Protein AF-A0A2V0QAU1-F1 (afdb_monomer)

Structure (mmCIF, N/CA/C/O backbone):
data_AF-A0A2V0QAU1-F1
#
_entry.id   AF-A0A2V0QAU1-F1
#
loop_
_atom_site.group_PDB
_atom_site.id
_atom_site.type_symbol
_atom_site.label_atom_id
_atom_site.label_alt_id
_atom_site.label_comp_id
_atom_site.label_asym_id
_atom_site.label_entity_id
_atom_site.label_seq_id
_atom_site.pdbx_PDB_ins_code
_atom_site.Cartn_x
_atom_site.Cartn_y
_atom_site.Cartn_z
_atom_site.occupancy
_atom_site.B_iso_or_equiv
_atom_site.auth_seq_id
_atom_site.auth_comp_id
_atom_site.auth_asym_id
_atom_site.auth_atom_id
_atom_site.pdbx_PDB_model_num
ATOM 1 N N . MET A 1 1 ? 16.409 -18.989 -25.348 1.00 52.28 1 MET A N 1
ATOM 2 C CA . MET A 1 1 ? 15.791 -20.329 -25.479 1.00 52.28 1 MET A CA 1
ATOM 3 C C .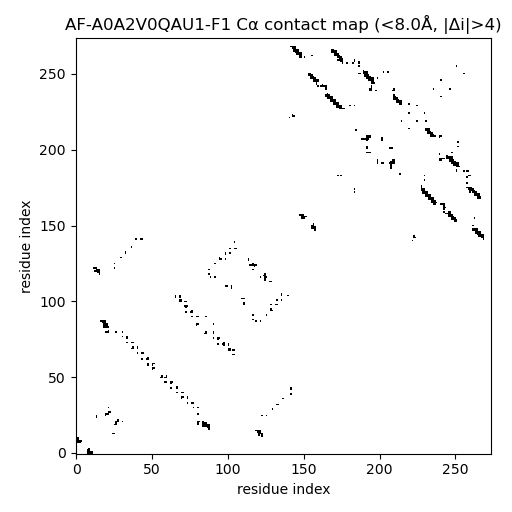 MET A 1 1 ? 16.400 -21.240 -24.433 1.00 52.28 1 MET A C 1
ATOM 5 O O . MET A 1 1 ? 17.619 -21.244 -24.306 1.00 52.28 1 MET A O 1
ATOM 9 N N . ARG A 1 2 ? 15.581 -21.985 -23.688 1.00 52.41 2 ARG A N 1
ATOM 10 C CA . ARG A 1 2 ? 16.045 -23.033 -22.766 1.00 52.41 2 ARG A CA 1
ATOM 11 C C . ARG A 1 2 ? 15.652 -24.386 -23.357 1.00 52.41 2 ARG A C 1
ATOM 13 O O . ARG A 1 2 ? 14.554 -24.509 -23.900 1.00 52.41 2 ARG A O 1
ATOM 20 N N . LYS A 1 3 ? 16.563 -25.360 -23.315 1.00 48.16 3 LYS A N 1
ATOM 21 C CA . LYS A 1 3 ? 16.323 -26.722 -23.804 1.00 48.16 3 LYS A CA 1
ATOM 22 C C . LYS A 1 3 ? 15.927 -27.591 -22.613 1.00 48.16 3 LYS A C 1
ATOM 24 O O . LYS A 1 3 ? 16.758 -27.842 -21.747 1.00 48.16 3 LYS A O 1
ATOM 29 N N . GLU A 1 4 ? 14.681 -28.042 -22.580 1.00 50.44 4 GLU A N 1
ATOM 30 C CA . GLU A 1 4 ? 14.200 -29.070 -21.651 1.00 50.44 4 GLU A CA 1
ATOM 31 C C . GLU A 1 4 ? 13.597 -30.210 -22.473 1.00 50.44 4 GLU A C 1
ATOM 33 O O . GLU A 1 4 ? 12.850 -29.975 -23.422 1.00 50.44 4 GLU A O 1
ATOM 38 N N . GLY A 1 5 ? 13.983 -31.453 -22.171 1.00 59.72 5 GLY A N 1
ATOM 39 C CA . GLY A 1 5 ? 13.361 -32.647 -22.760 1.00 59.72 5 GLY A CA 1
ATOM 40 C C . GLY A 1 5 ? 13.415 -32.770 -24.292 1.00 59.72 5 GLY A C 1
ATOM 41 O O . GLY A 1 5 ? 12.590 -33.467 -24.866 1.00 59.72 5 GLY A O 1
ATOM 42 N N . GLY A 1 6 ? 14.348 -32.097 -24.976 1.00 71.50 6 GLY A N 1
ATOM 43 C CA . GLY A 1 6 ? 14.474 -32.152 -26.442 1.00 71.50 6 GLY A CA 1
ATOM 44 C C . GLY A 1 6 ? 13.628 -31.130 -27.215 1.00 71.50 6 GLY A C 1
ATOM 45 O O . GLY A 1 6 ? 13.809 -31.014 -28.424 1.00 71.50 6 GLY A O 1
ATOM 46 N N . GLY A 1 7 ? 12.787 -30.344 -26.534 1.00 60.41 7 GLY A N 1
ATOM 47 C CA . GLY A 1 7 ? 12.062 -29.207 -27.106 1.00 60.41 7 GLY A CA 1
ATOM 48 C C . GLY A 1 7 ? 12.757 -27.867 -26.844 1.00 60.41 7 GLY A C 1
ATOM 49 O O . GLY A 1 7 ? 13.571 -27.732 -25.926 1.00 60.41 7 GLY A O 1
ATOM 50 N N . PHE A 1 8 ? 12.430 -26.858 -27.652 1.00 67.94 8 PHE A N 1
ATOM 51 C CA . PHE A 1 8 ? 12.817 -25.470 -27.398 1.00 67.94 8 PHE A CA 1
ATOM 52 C C . PHE A 1 8 ? 11.629 -24.716 -26.808 1.00 67.94 8 PHE A C 1
ATOM 54 O O . PHE A 1 8 ? 10.551 -24.705 -27.397 1.00 67.94 8 PHE A O 1
ATOM 61 N N . ILE A 1 9 ? 11.841 -24.058 -25.667 1.00 70.94 9 ILE A N 1
ATOM 62 C CA . ILE A 1 9 ? 10.839 -23.179 -25.057 1.00 70.94 9 ILE A CA 1
ATOM 63 C C . ILE A 1 9 ? 11.174 -21.731 -25.430 1.00 70.94 9 ILE A C 1
ATOM 65 O O . ILE A 1 9 ? 12.308 -21.263 -25.234 1.00 70.94 9 ILE A O 1
ATOM 69 N N . GLN A 1 10 ? 10.187 -21.028 -25.988 1.00 66.06 10 GLN A N 1
ATOM 70 C CA . GLN A 1 10 ? 10.271 -19.594 -26.241 1.00 66.06 10 GLN A CA 1
ATOM 71 C C . GLN A 1 10 ? 10.181 -18.854 -24.904 1.00 66.06 10 GLN A C 1
ATOM 73 O O . GLN A 1 10 ? 9.212 -18.997 -24.166 1.00 66.06 10 GLN A O 1
ATOM 78 N N . LEU A 1 11 ? 11.218 -18.084 -24.585 1.00 70.88 11 LEU A N 1
ATOM 79 C CA . LEU A 1 11 ? 11.218 -17.211 -23.414 1.00 70.88 11 LEU A CA 1
ATOM 80 C C . LEU A 1 11 ? 10.588 -15.860 -23.784 1.00 70.88 11 LEU A C 1
ATOM 82 O O . LEU A 1 11 ? 10.669 -15.470 -24.955 1.00 70.88 11 LEU A O 1
ATOM 86 N N . PRO A 1 12 ? 10.012 -15.128 -22.814 1.00 68.12 12 PRO A N 1
ATOM 87 C CA . PRO A 1 12 ? 9.650 -13.730 -23.006 1.00 68.12 12 PRO A CA 1
ATOM 88 C C . PRO A 1 12 ? 10.896 -12.952 -23.449 1.00 68.12 12 PRO A C 1
ATOM 90 O O . PRO A 1 12 ? 11.887 -12.893 -22.725 1.00 68.12 12 PRO A O 1
ATOM 93 N N . TYR A 1 13 ? 10.869 -12.415 -24.665 1.00 74.00 13 TYR A N 1
ATOM 94 C CA . TYR A 1 13 ? 11.972 -11.659 -25.248 1.00 74.00 13 TYR A CA 1
ATOM 95 C C . TYR A 1 13 ? 11.429 -10.382 -25.871 1.00 74.00 13 TYR A C 1
ATOM 97 O O . TYR A 1 13 ? 10.410 -10.406 -26.566 1.00 74.00 13 TYR A O 1
ATOM 105 N N . VAL A 1 14 ? 12.129 -9.278 -25.632 1.00 76.25 14 VAL A N 1
ATOM 106 C CA . VAL A 1 14 ? 11.840 -7.983 -26.238 1.00 76.25 14 VAL A CA 1
ATOM 107 C C . VAL A 1 14 ? 13.051 -7.613 -27.088 1.00 76.25 14 VAL A C 1
ATOM 109 O O . VAL A 1 14 ? 14.145 -7.492 -26.533 1.00 76.25 14 VAL A O 1
ATOM 112 N N . PRO A 1 15 ? 12.897 -7.473 -28.417 1.00 79.75 15 PRO A N 1
ATOM 113 C CA . PRO A 1 15 ? 14.014 -7.104 -29.270 1.00 79.75 15 PRO A CA 1
ATOM 114 C C . PRO A 1 15 ? 14.517 -5.694 -28.924 1.00 79.75 15 PRO A C 1
ATOM 116 O O . PRO A 1 15 ? 13.742 -4.879 -28.418 1.00 79.75 15 PRO A O 1
ATOM 119 N N . PRO A 1 16 ? 15.782 -5.366 -29.231 1.00 84.75 16 PRO A N 1
ATOM 120 C CA . PRO A 1 16 ? 16.308 -4.021 -29.061 1.00 84.75 16 PRO A CA 1
ATOM 121 C C . PRO A 1 16 ? 15.514 -3.050 -29.934 1.00 84.75 16 PRO A C 1
ATOM 123 O O . PRO A 1 16 ? 15.578 -3.097 -31.164 1.00 84.75 16 PRO A O 1
ATOM 126 N N . THR A 1 17 ? 14.738 -2.177 -29.300 1.00 88.75 17 THR A N 1
ATOM 127 C CA . THR A 1 17 ? 13.917 -1.176 -29.984 1.00 88.75 17 THR A CA 1
ATOM 128 C C . THR A 1 17 ? 14.368 0.222 -29.583 1.00 88.75 17 THR A C 1
ATOM 130 O O . THR A 1 17 ? 14.493 0.492 -28.390 1.00 88.75 17 THR A O 1
ATOM 133 N N . PRO A 1 18 ? 14.569 1.150 -30.535 1.00 91.25 18 PRO A N 1
ATOM 134 C CA . PRO A 1 18 ? 15.012 2.510 -30.222 1.00 91.25 18 PRO A CA 1
ATOM 135 C C . PRO A 1 18 ? 13.943 3.336 -29.489 1.00 91.25 18 PRO A C 1
ATOM 137 O O . PRO A 1 18 ? 14.268 4.349 -28.875 1.00 91.25 18 PRO A O 1
ATOM 140 N N . LEU A 1 19 ? 12.680 2.901 -29.550 1.00 94.81 19 LEU A N 1
ATOM 141 C CA . LEU A 1 19 ? 11.524 3.550 -28.942 1.00 94.81 19 LEU A CA 1
ATOM 142 C C . LEU A 1 19 ? 10.680 2.525 -28.186 1.00 94.81 19 LEU A C 1
ATOM 144 O O . LEU A 1 19 ? 10.414 1.438 -28.703 1.00 94.81 19 LEU A O 1
ATOM 148 N N . ILE A 1 20 ? 10.224 2.896 -26.990 1.00 93.69 20 ILE A N 1
ATOM 149 C CA . ILE A 1 20 ? 9.247 2.126 -26.218 1.00 93.69 20 ILE A CA 1
ATOM 150 C C . ILE A 1 20 ? 7.870 2.749 -26.431 1.00 93.69 20 ILE A C 1
ATOM 152 O O . ILE A 1 20 ? 7.580 3.841 -25.949 1.00 93.69 20 ILE A O 1
ATOM 156 N N . LEU A 1 21 ? 7.014 2.043 -27.167 1.00 91.69 21 LEU A N 1
ATOM 157 C CA . LEU A 1 21 ? 5.625 2.449 -27.375 1.00 91.69 21 LEU A CA 1
ATOM 158 C C . LEU A 1 21 ? 4.732 1.936 -26.235 1.00 91.69 21 LEU A C 1
ATOM 160 O O . LEU A 1 21 ? 4.995 0.833 -25.741 1.00 91.69 21 LEU A O 1
ATOM 164 N N . PRO A 1 22 ? 3.644 2.643 -25.868 1.00 86.25 22 PRO A N 1
ATOM 165 C CA . PRO A 1 22 ? 2.672 2.169 -24.876 1.00 86.25 22 PRO A CA 1
ATOM 166 C C . PRO A 1 22 ? 2.118 0.771 -25.177 1.00 86.25 22 PRO A C 1
ATOM 168 O O . PRO A 1 22 ? 1.853 -0.007 -24.266 1.00 86.25 22 PRO A O 1
ATOM 171 N N . GLU A 1 23 ? 1.982 0.422 -26.459 1.00 87.50 23 GLU A N 1
ATOM 172 C CA . GLU A 1 23 ? 1.443 -0.868 -26.900 1.00 87.50 23 GLU A CA 1
ATOM 173 C C . GLU A 1 23 ? 2.490 -1.992 -26.922 1.00 87.50 23 GLU A C 1
ATOM 175 O O . GLU A 1 23 ? 2.144 -3.154 -27.145 1.00 87.50 23 GLU A O 1
ATOM 180 N N . SER A 1 24 ? 3.771 -1.680 -26.712 1.00 89.25 24 SER A N 1
ATOM 181 C CA . SER A 1 24 ? 4.821 -2.696 -26.598 1.00 89.25 24 SER A CA 1
ATOM 182 C C . SER A 1 24 ? 4.662 -3.509 -25.308 1.00 89.25 24 SER A C 1
ATOM 184 O O . SER A 1 24 ? 3.962 -3.104 -24.382 1.00 89.25 24 SER A O 1
ATOM 186 N N . VAL A 1 25 ? 5.321 -4.668 -25.216 1.00 87.50 25 VAL A N 1
ATOM 187 C CA . VAL A 1 25 ? 5.267 -5.512 -24.006 1.00 87.50 25 VAL A CA 1
ATOM 188 C C . VAL A 1 25 ? 5.748 -4.741 -22.770 1.00 87.50 25 VAL A C 1
ATOM 190 O O . VAL A 1 25 ? 5.039 -4.702 -21.766 1.00 87.50 25 VAL A O 1
ATOM 193 N N . LEU A 1 26 ? 6.902 -4.068 -22.867 1.00 91.25 26 LEU A N 1
ATOM 194 C CA . LEU A 1 26 ? 7.437 -3.233 -21.786 1.00 91.25 26 LEU A CA 1
ATOM 195 C C . LEU A 1 26 ? 6.558 -2.008 -21.523 1.00 91.25 26 LEU A C 1
ATOM 197 O O . LEU A 1 26 ? 6.263 -1.708 -20.369 1.00 91.25 26 LEU A O 1
ATOM 201 N N . GLY A 1 27 ? 6.088 -1.338 -22.578 1.00 90.19 27 GLY A N 1
ATOM 202 C CA . GLY A 1 27 ? 5.208 -0.177 -22.449 1.00 90.19 27 GLY A CA 1
ATOM 203 C C . GLY A 1 27 ? 3.918 -0.503 -21.702 1.00 90.19 27 GLY A C 1
ATOM 204 O O . GLY A 1 27 ? 3.553 0.222 -20.782 1.00 90.19 27 GLY A O 1
ATOM 205 N N . ARG A 1 28 ? 3.277 -1.639 -22.004 1.00 87.94 28 ARG A N 1
ATOM 206 C CA . ARG A 1 28 ? 2.074 -2.084 -21.286 1.00 87.94 28 ARG A CA 1
ATOM 207 C C . ARG A 1 28 ? 2.343 -2.358 -19.812 1.00 87.94 28 ARG A C 1
ATOM 209 O O . ARG A 1 28 ? 1.513 -1.998 -18.983 1.00 87.94 28 ARG A O 1
ATOM 216 N N . ARG A 1 29 ? 3.482 -2.971 -19.476 1.00 91.62 29 ARG A N 1
ATOM 217 C CA . ARG A 1 29 ? 3.853 -3.229 -18.076 1.00 91.62 29 ARG A CA 1
ATOM 218 C C . ARG A 1 29 ? 4.073 -1.925 -17.307 1.00 91.62 29 ARG A C 1
ATOM 220 O O . ARG A 1 29 ? 3.517 -1.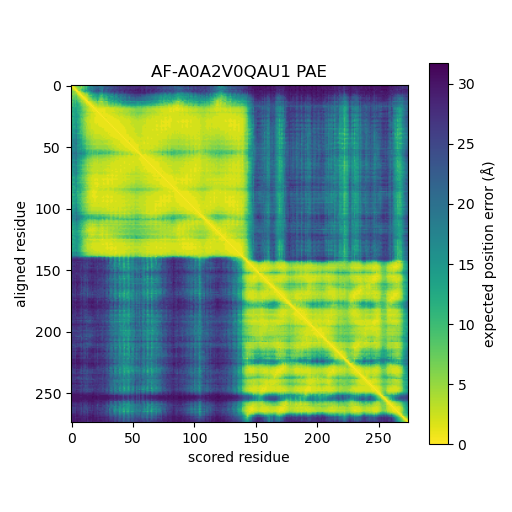760 -16.226 1.00 91.62 29 ARG A O 1
ATOM 227 N N . VAL A 1 30 ? 4.793 -0.971 -17.900 1.00 94.31 30 VAL A N 1
ATOM 228 C CA . VAL A 1 30 ? 4.992 0.367 -17.317 1.00 94.31 30 VAL A CA 1
ATOM 229 C C . VAL A 1 30 ? 3.658 1.101 -17.162 1.00 94.31 30 VAL A C 1
ATOM 231 O O . VAL A 1 30 ? 3.371 1.624 -16.090 1.00 94.31 30 VAL A O 1
ATOM 234 N N . ALA A 1 31 ? 2.801 1.090 -18.186 1.00 86.44 31 ALA A N 1
ATOM 235 C CA . ALA A 1 31 ? 1.476 1.707 -18.122 1.00 86.44 31 ALA A CA 1
ATOM 236 C C . ALA A 1 31 ? 0.601 1.084 -17.021 1.00 86.44 31 ALA A C 1
ATOM 238 O O . ALA A 1 31 ? -0.068 1.811 -16.289 1.00 86.44 31 ALA A O 1
ATOM 239 N N . ALA A 1 32 ? 0.631 -0.244 -16.867 1.00 83.56 32 ALA A N 1
ATOM 240 C CA . ALA A 1 32 ? -0.088 -0.944 -15.806 1.00 83.56 32 ALA A CA 1
ATOM 241 C C . ALA A 1 32 ? 0.433 -0.560 -14.413 1.00 83.56 32 ALA A C 1
ATOM 243 O O . ALA A 1 32 ? -0.366 -0.286 -13.519 1.00 83.56 32 ALA A O 1
ATOM 244 N N . LEU A 1 33 ? 1.755 -0.477 -14.229 1.00 91.75 33 LEU A N 1
ATOM 245 C CA . LEU A 1 33 ? 2.361 0.010 -12.988 1.00 91.75 33 LEU A CA 1
ATOM 246 C C . LEU A 1 33 ? 1.909 1.444 -12.667 1.00 91.75 33 LEU A C 1
ATOM 248 O O . LEU A 1 33 ? 1.475 1.709 -11.546 1.00 91.75 33 LEU A O 1
ATOM 252 N N . CYS A 1 34 ? 1.957 2.352 -13.646 1.00 91.06 34 CYS A N 1
ATOM 253 C CA . CYS A 1 34 ? 1.508 3.737 -13.483 1.00 91.06 34 CYS A CA 1
ATOM 254 C C . CYS A 1 34 ? 0.019 3.825 -13.121 1.00 91.06 34 CYS A C 1
ATOM 256 O O . CYS A 1 34 ? -0.343 4.543 -12.188 1.00 91.06 34 CYS A O 1
ATOM 258 N N . ALA A 1 35 ? -0.839 3.061 -13.804 1.00 81.06 35 ALA A N 1
ATOM 259 C CA . ALA A 1 35 ? -2.272 3.019 -13.522 1.00 81.06 35 ALA A CA 1
ATOM 260 C C . ALA A 1 35 ? -2.552 2.560 -12.084 1.00 81.06 35 ALA A C 1
ATOM 262 O O . ALA A 1 35 ? -3.297 3.219 -11.359 1.00 81.06 35 ALA A O 1
ATOM 263 N N . ARG A 1 36 ? -1.886 1.487 -11.639 1.00 84.00 36 ARG A N 1
ATOM 264 C CA . ARG A 1 36 ? -1.992 0.983 -10.261 1.00 84.00 36 ARG A CA 1
ATOM 265 C C . ARG A 1 36 ? -1.485 2.003 -9.242 1.00 84.00 36 ARG A C 1
ATOM 267 O O . ARG A 1 36 ? -2.121 2.211 -8.214 1.00 84.00 36 ARG A O 1
ATOM 274 N N . ALA A 1 37 ? -0.363 2.670 -9.514 1.00 88.75 37 ALA A N 1
ATOM 275 C CA . ALA A 1 37 ? 0.168 3.713 -8.638 1.00 88.75 37 ALA A CA 1
ATOM 276 C C . ALA A 1 37 ? -0.804 4.897 -8.508 1.00 88.75 37 ALA A C 1
ATOM 278 O O . ALA A 1 37 ? -1.058 5.373 -7.401 1.00 88.75 37 ALA A O 1
ATOM 279 N N . ARG A 1 38 ? -1.412 5.326 -9.621 1.00 85.25 38 ARG A N 1
ATOM 280 C CA . ARG A 1 38 ? -2.436 6.377 -9.644 1.00 85.25 38 ARG A CA 1
ATOM 281 C C . ARG A 1 38 ? -3.671 5.991 -8.839 1.00 85.25 38 ARG A C 1
ATOM 283 O O . ARG A 1 38 ? -4.167 6.805 -8.063 1.00 85.25 38 ARG A O 1
ATOM 290 N N . GLU A 1 39 ? -4.153 4.765 -9.008 1.00 76.75 39 GLU A N 1
ATOM 291 C CA . GLU A 1 39 ? -5.270 4.232 -8.229 1.00 76.75 39 GLU A CA 1
ATOM 292 C C . GLU A 1 39 ? -4.962 4.283 -6.724 1.00 76.75 39 GLU A C 1
ATOM 294 O O . GLU A 1 39 ? -5.758 4.823 -5.951 1.00 76.75 39 GLU A O 1
ATOM 299 N N . LYS A 1 40 ? -3.759 3.852 -6.312 1.00 81.06 40 LYS A N 1
ATOM 300 C CA . LYS A 1 40 ? -3.318 3.958 -4.911 1.00 81.06 40 LYS A CA 1
ATOM 301 C C . LYS A 1 40 ? -3.260 5.401 -4.419 1.00 81.06 40 LYS A C 1
ATOM 303 O O . LYS A 1 40 ? -3.741 5.677 -3.323 1.00 81.06 40 LYS A O 1
ATOM 308 N N . CYS A 1 41 ? -2.745 6.335 -5.215 1.00 85.25 41 CYS A N 1
ATOM 309 C CA . CYS A 1 41 ? -2.751 7.757 -4.866 1.00 85.25 41 CYS A CA 1
ATOM 310 C C . CYS A 1 41 ? -4.165 8.303 -4.621 1.00 85.25 41 CYS A C 1
ATOM 312 O O . CYS A 1 41 ? -4.390 9.027 -3.651 1.00 85.25 41 CYS A O 1
ATOM 314 N N . MET A 1 42 ? -5.118 7.969 -5.496 1.00 77.69 42 MET A N 1
ATOM 315 C CA . MET A 1 42 ? -6.510 8.412 -5.359 1.00 77.69 42 MET A CA 1
ATOM 316 C C . MET A 1 42 ? -7.154 7.838 -4.097 1.00 77.69 42 MET A C 1
ATOM 318 O O . MET A 1 42 ? -7.838 8.555 -3.364 1.00 77.69 42 MET A O 1
ATOM 322 N N . PHE A 1 43 ? -6.875 6.570 -3.802 1.00 75.38 43 PHE A N 1
ATOM 323 C CA . PHE A 1 43 ? -7.321 5.925 -2.576 1.00 75.38 43 PHE A CA 1
ATOM 324 C C . PHE A 1 43 ? -6.736 6.592 -1.316 1.00 75.38 43 PHE A C 1
ATOM 326 O O . PHE A 1 43 ? -7.473 6.928 -0.383 1.00 75.38 43 PHE A O 1
ATOM 333 N N . LEU A 1 44 ? -5.426 6.859 -1.300 1.00 83.38 44 LEU A N 1
ATOM 334 C CA . LEU A 1 44 ? -4.759 7.551 -0.192 1.00 83.38 44 LEU A CA 1
ATOM 335 C C . LEU A 1 44 ? -5.311 8.966 0.023 1.00 83.38 44 LEU A C 1
ATOM 337 O O . LEU A 1 44 ? -5.468 9.387 1.167 1.00 83.38 44 LEU A O 1
ATOM 341 N N . ALA A 1 45 ? -5.689 9.682 -1.040 1.00 79.38 45 ALA A N 1
ATOM 342 C CA . ALA A 1 45 ? -6.324 10.995 -0.918 1.00 79.38 45 ALA A CA 1
ATOM 343 C C . ALA A 1 45 ? -7.677 10.932 -0.181 1.00 79.38 45 ALA A C 1
ATOM 345 O O . ALA A 1 45 ? -7.982 11.808 0.636 1.00 79.38 45 ALA A O 1
ATOM 346 N N . GLY A 1 46 ? -8.472 9.884 -0.428 1.00 73.38 46 GLY A N 1
ATOM 347 C CA . GLY A 1 46 ? -9.701 9.610 0.321 1.00 73.38 46 GLY A CA 1
ATOM 348 C C . GLY A 1 46 ? -9.419 9.365 1.805 1.00 73.38 46 GLY A C 1
ATOM 349 O O . GLY A 1 46 ? -9.999 10.032 2.665 1.00 73.38 46 GLY A O 1
ATOM 350 N N . ARG A 1 47 ? -8.455 8.486 2.108 1.00 73.06 47 ARG A N 1
ATOM 351 C CA . ARG A 1 47 ? -8.034 8.191 3.489 1.00 73.06 47 ARG A CA 1
ATOM 352 C C . ARG A 1 47 ? -7.495 9.414 4.221 1.00 73.06 47 ARG A C 1
ATOM 354 O O . ARG A 1 47 ? -7.854 9.628 5.374 1.00 73.06 47 ARG A O 1
ATOM 361 N N . LEU A 1 48 ? -6.703 10.251 3.554 1.00 82.19 48 LEU A N 1
ATOM 362 C CA . LEU A 1 48 ? -6.174 11.487 4.131 1.00 82.19 48 LEU A CA 1
ATOM 363 C C . LEU A 1 48 ? -7.300 12.421 4.588 1.00 82.19 48 LEU A C 1
ATOM 365 O O . LEU A 1 48 ? -7.223 13.019 5.662 1.00 82.19 48 LEU A O 1
ATOM 369 N N . ARG A 1 49 ? -8.367 12.540 3.787 1.00 76.44 49 ARG A N 1
ATOM 370 C CA . ARG A 1 49 ? -9.537 13.350 4.149 1.00 76.44 49 ARG A CA 1
ATOM 371 C C . ARG A 1 49 ? -10.219 12.802 5.402 1.00 76.44 49 ARG A C 1
ATOM 373 O O . ARG A 1 49 ? -10.551 13.586 6.286 1.00 76.44 49 ARG A O 1
ATOM 380 N N . MET A 1 50 ? -10.389 11.483 5.487 1.00 69.31 50 MET A N 1
ATOM 381 C CA . MET A 1 50 ? -11.001 10.834 6.650 1.00 69.31 50 MET A CA 1
ATOM 382 C C . MET A 1 50 ? -10.137 10.974 7.909 1.00 69.31 50 MET A C 1
ATOM 384 O O . MET A 1 50 ? -10.657 11.360 8.950 1.00 69.31 50 MET A O 1
ATOM 388 N N . ALA A 1 51 ? -8.824 10.744 7.809 1.00 70.38 51 ALA A N 1
ATOM 389 C CA . ALA A 1 51 ? -7.889 10.890 8.928 1.00 70.38 51 ALA A CA 1
ATOM 390 C C . ALA A 1 51 ? -7.905 12.318 9.498 1.00 70.38 51 ALA A C 1
ATOM 392 O O . ALA A 1 51 ? -8.000 12.508 10.710 1.00 70.38 51 ALA A O 1
ATOM 393 N N . ARG A 1 52 ? -7.934 13.333 8.620 1.00 76.06 52 ARG A N 1
ATOM 394 C CA . ARG A 1 52 ? -8.066 14.741 9.028 1.00 76.06 52 ARG A CA 1
ATOM 395 C C . ARG A 1 52 ? -9.395 15.047 9.716 1.00 76.06 52 ARG A C 1
ATOM 397 O O . ARG A 1 52 ? -9.402 15.784 10.693 1.00 76.06 52 ARG A O 1
ATOM 404 N N . GLN A 1 53 ? -10.506 14.496 9.225 1.00 70.25 53 GLN A N 1
ATOM 405 C CA . GLN A 1 53 ? -11.825 14.677 9.848 1.00 70.25 53 GLN A CA 1
ATOM 406 C C . GLN A 1 53 ? -11.925 13.991 11.215 1.00 70.25 53 GLN A C 1
ATOM 408 O O . GLN A 1 53 ? -12.589 14.510 12.107 1.00 70.25 53 GLN A O 1
ATOM 413 N N . ALA A 1 54 ? -11.252 12.853 11.385 1.00 69.19 54 ALA A N 1
ATOM 414 C CA . ALA A 1 54 ? -11.190 12.120 12.646 1.00 69.19 54 ALA A CA 1
ATOM 415 C C . ALA A 1 54 ? -10.208 12.729 13.667 1.00 69.19 54 ALA A C 1
ATOM 417 O O . ALA A 1 54 ? -10.196 12.299 14.815 1.00 69.19 54 ALA A O 1
ATOM 418 N N . GLY A 1 55 ? -9.386 13.707 13.268 1.00 71.94 55 GLY A N 1
ATOM 419 C CA . GLY A 1 55 ? -8.355 14.296 14.127 1.00 71.94 55 GLY A CA 1
ATOM 420 C C . GLY A 1 55 ? -7.109 13.421 14.322 1.00 71.94 55 GLY A C 1
ATOM 421 O O . GLY A 1 55 ? -6.273 13.751 15.158 1.00 71.94 55 GLY A O 1
ATOM 422 N N . ASN A 1 56 ? -6.947 12.342 13.547 1.00 66.12 56 ASN A N 1
ATOM 423 C CA . ASN A 1 56 ? -5.753 11.492 13.578 1.00 66.12 56 ASN A CA 1
ATOM 424 C C . ASN A 1 56 ? -4.632 12.149 12.755 1.00 66.12 56 ASN A C 1
ATOM 426 O O . ASN A 1 56 ? -4.486 11.886 11.559 1.00 66.12 56 ASN A O 1
ATOM 430 N N . LEU A 1 57 ? -3.875 13.051 13.381 1.00 72.81 57 LEU A N 1
ATOM 431 C CA . LEU A 1 57 ? -2.840 13.835 12.698 1.00 72.81 57 LEU A CA 1
ATOM 432 C C . LEU A 1 57 ? -1.637 12.987 12.261 1.00 72.81 57 LEU A C 1
ATOM 434 O O . LEU A 1 57 ? -1.128 13.208 11.165 1.00 72.81 57 LEU A O 1
ATOM 438 N N . ASP A 1 58 ? -1.240 11.997 13.060 1.00 66.81 58 ASP A N 1
ATOM 439 C CA . ASP A 1 58 ? -0.099 11.125 12.748 1.00 66.81 58 ASP A CA 1
ATOM 440 C C . ASP A 1 58 ? -0.381 10.259 11.510 1.00 66.81 58 ASP A C 1
ATOM 442 O O . ASP A 1 58 ? 0.377 10.297 10.540 1.00 66.81 58 ASP A O 1
ATOM 446 N N . ASP A 1 59 ? -1.547 9.598 11.474 1.00 68.94 59 ASP A N 1
ATOM 447 C CA . ASP A 1 59 ? -2.019 8.849 10.299 1.00 68.94 59 ASP A CA 1
ATOM 448 C C . ASP A 1 59 ? -2.085 9.752 9.053 1.00 68.94 59 ASP A C 1
ATOM 450 O O . ASP A 1 59 ? -1.742 9.347 7.941 1.00 68.94 59 ASP A O 1
ATOM 454 N N . ALA A 1 60 ? -2.550 10.997 9.217 1.00 75.19 60 ALA A N 1
ATOM 455 C CA . ALA A 1 60 ? -2.671 11.944 8.116 1.00 75.19 60 ALA A CA 1
ATOM 456 C C . ALA A 1 60 ? -1.302 12.348 7.544 1.00 75.19 60 ALA A C 1
ATOM 458 O O . ALA A 1 60 ? -1.167 12.462 6.322 1.00 75.19 60 ALA A O 1
ATOM 459 N N . GLU A 1 61 ? -0.292 12.552 8.389 1.00 82.19 61 GLU A N 1
ATOM 460 C CA . GLU A 1 61 ? 1.066 12.855 7.932 1.00 82.19 61 GLU A CA 1
ATOM 461 C C . GLU A 1 61 ? 1.729 11.650 7.261 1.00 82.19 61 GLU A C 1
ATOM 463 O O . GLU A 1 61 ? 2.334 11.812 6.197 1.00 82.19 61 GLU A O 1
ATOM 468 N N . GLU A 1 62 ? 1.543 10.439 7.788 1.00 83.12 62 GLU A N 1
ATOM 469 C CA . GLU A 1 62 ? 2.047 9.222 7.148 1.00 83.12 62 GLU A CA 1
ATOM 470 C C . GLU A 1 62 ? 1.428 9.022 5.754 1.00 83.12 62 GLU A C 1
ATOM 472 O O . GLU A 1 62 ? 2.142 8.859 4.759 1.00 83.12 62 GLU A O 1
ATOM 477 N N . ILE A 1 63 ? 0.100 9.140 5.637 1.00 83.94 63 ILE A N 1
ATOM 478 C CA . ILE A 1 63 ? -0.605 9.045 4.349 1.00 83.94 63 ILE A CA 1
ATOM 479 C C . ILE A 1 63 ? -0.130 10.141 3.383 1.00 83.94 63 ILE A C 1
ATOM 481 O O . ILE A 1 63 ? -0.019 9.906 2.172 1.00 83.94 63 ILE A O 1
ATOM 485 N N . ARG A 1 64 ? 0.160 11.349 3.887 1.00 90.94 64 ARG A N 1
ATOM 486 C CA . ARG A 1 64 ? 0.681 12.455 3.072 1.00 90.94 64 ARG A CA 1
ATOM 487 C C . ARG A 1 64 ? 2.072 12.135 2.527 1.00 90.94 64 ARG A C 1
ATOM 489 O O . ARG A 1 64 ? 2.309 12.391 1.346 1.00 90.94 64 ARG A O 1
ATOM 496 N N . LEU A 1 65 ? 2.960 11.565 3.343 1.00 89.88 65 LEU A N 1
ATOM 497 C CA . LEU A 1 65 ? 4.294 11.126 2.919 1.00 89.88 65 LEU A CA 1
ATOM 498 C C . LEU A 1 65 ? 4.205 10.026 1.857 1.00 89.88 65 LEU A C 1
ATOM 500 O O . LEU A 1 65 ? 4.823 10.153 0.799 1.00 89.88 65 LEU A O 1
ATOM 504 N N . GLN A 1 66 ? 3.367 9.010 2.087 1.00 90.06 66 GLN A N 1
ATOM 505 C CA . GLN A 1 66 ? 3.131 7.932 1.122 1.00 90.06 66 GLN A CA 1
ATOM 506 C C . GLN A 1 66 ? 2.611 8.478 -0.216 1.00 90.06 66 GLN A C 1
ATOM 508 O O . GLN A 1 66 ? 3.124 8.147 -1.285 1.00 90.06 66 GLN A O 1
ATOM 513 N N . SER A 1 67 ? 1.628 9.382 -0.163 1.00 91.06 67 SER A N 1
ATOM 514 C CA . SER A 1 67 ? 1.062 10.020 -1.357 1.00 91.06 67 SER A CA 1
ATOM 515 C C . SER A 1 67 ? 2.099 10.865 -2.100 1.00 91.06 67 SER A C 1
ATOM 517 O O . SER A 1 67 ? 2.165 10.821 -3.327 1.00 91.06 67 SER A O 1
ATOM 519 N N . ALA A 1 68 ? 2.918 11.633 -1.375 1.00 93.88 68 ALA A N 1
ATOM 520 C CA . ALA A 1 68 ? 3.959 12.469 -1.965 1.00 93.88 68 ALA A CA 1
ATOM 521 C C . ALA A 1 68 ? 5.025 11.628 -2.683 1.00 93.88 68 ALA A C 1
ATOM 523 O O . ALA A 1 68 ? 5.413 11.970 -3.800 1.00 93.88 68 ALA A O 1
ATOM 524 N N . ALA A 1 69 ? 5.442 10.511 -2.082 1.00 93.44 69 ALA A N 1
ATOM 525 C CA . ALA A 1 69 ? 6.388 9.573 -2.678 1.00 93.44 69 ALA A CA 1
ATOM 526 C C . ALA A 1 69 ? 5.866 8.997 -4.002 1.00 93.44 69 ALA A C 1
ATOM 528 O O . ALA A 1 69 ? 6.566 9.028 -5.015 1.00 93.44 69 ALA A O 1
ATOM 529 N N . LEU A 1 70 ? 4.608 8.537 -4.023 1.00 93.38 70 LEU A N 1
ATOM 530 C CA . LEU A 1 70 ? 3.991 7.993 -5.232 1.00 93.38 70 LEU A CA 1
ATOM 531 C C . LEU A 1 70 ? 3.858 9.040 -6.347 1.00 93.38 70 LEU A C 1
ATOM 533 O O . LEU A 1 70 ? 4.203 8.763 -7.497 1.00 93.38 70 LEU A O 1
ATOM 537 N N . TRP A 1 71 ? 3.401 10.251 -6.015 1.00 94.94 71 TRP A N 1
ATOM 538 C CA . TRP A 1 71 ? 3.218 11.325 -6.996 1.00 94.94 71 TRP A CA 1
ATOM 539 C C . TRP A 1 71 ? 4.521 11.908 -7.535 1.00 94.94 71 TRP A C 1
ATOM 541 O O . TRP A 1 71 ? 4.507 12.454 -8.637 1.00 94.94 71 TRP A O 1
ATOM 551 N N . ALA A 1 72 ? 5.629 11.802 -6.796 1.00 95.38 72 ALA A N 1
ATOM 552 C CA . ALA A 1 72 ? 6.865 12.511 -7.107 1.00 95.38 72 ALA A CA 1
ATOM 553 C C . ALA A 1 72 ? 7.326 12.303 -8.556 1.00 95.38 72 ALA A C 1
ATOM 555 O O . ALA A 1 72 ? 7.676 13.277 -9.221 1.00 95.38 72 ALA A O 1
ATOM 556 N N . ARG A 1 73 ? 7.344 11.056 -9.049 1.00 96.12 73 ARG A N 1
ATOM 557 C CA . ARG A 1 73 ? 7.852 10.693 -10.392 1.00 96.12 73 ARG A CA 1
ATOM 558 C C . ARG A 1 73 ? 6.796 10.108 -11.334 1.00 96.12 73 ARG A C 1
ATOM 560 O O . ARG A 1 73 ? 7.060 9.986 -12.527 1.00 96.12 73 ARG A O 1
ATOM 567 N N . LEU A 1 74 ? 5.598 9.796 -10.837 1.00 95.69 74 LEU A N 1
ATOM 568 C CA . LEU A 1 74 ? 4.539 9.160 -11.628 1.00 95.69 74 LEU A CA 1
ATOM 569 C C . LEU A 1 74 ? 4.163 9.952 -12.905 1.00 95.69 74 LEU A C 1
ATOM 571 O O . LEU A 1 74 ? 4.199 9.349 -13.981 1.00 95.69 74 LEU A O 1
ATOM 575 N N . PRO A 1 75 ? 3.907 11.279 -12.854 1.00 95.62 75 PRO A N 1
ATOM 576 C CA . PRO A 1 75 ? 3.549 12.042 -14.053 1.00 95.62 75 PRO A CA 1
ATOM 577 C C . PRO A 1 75 ? 4.655 12.090 -15.114 1.00 95.62 75 PRO A C 1
ATOM 579 O O . PRO A 1 75 ? 4.360 12.167 -16.304 1.00 95.62 75 PRO A O 1
ATOM 582 N N . GLU A 1 76 ? 5.927 12.044 -14.704 1.00 96.69 76 GLU A N 1
ATOM 583 C CA . GLU A 1 76 ? 7.062 12.067 -15.636 1.00 96.69 76 GLU A CA 1
ATOM 584 C C . GLU A 1 76 ? 7.148 10.764 -16.431 1.00 96.69 76 GLU A C 1
ATOM 586 O O . GLU A 1 76 ? 7.336 10.794 -17.646 1.00 96.69 76 GLU A O 1
ATOM 591 N N . VAL A 1 77 ? 6.953 9.623 -15.762 1.00 97.31 77 VAL A N 1
ATOM 592 C CA . VAL A 1 77 ? 6.951 8.301 -16.406 1.00 97.31 77 VAL A CA 1
ATOM 593 C C . VAL A 1 77 ? 5.759 8.165 -17.357 1.00 97.31 77 VAL A C 1
ATOM 595 O O . VAL A 1 77 ? 5.929 7.737 -18.500 1.00 97.31 77 VAL A O 1
ATOM 598 N N . GLU A 1 78 ? 4.565 8.576 -16.922 1.00 93.69 78 GLU A N 1
ATOM 599 C CA . GLU A 1 78 ? 3.358 8.557 -17.759 1.00 93.69 78 GLU A CA 1
ATOM 600 C C . GLU A 1 78 ? 3.492 9.485 -18.970 1.00 93.69 78 GLU A C 1
ATOM 602 O O . GLU A 1 78 ? 3.158 9.089 -20.087 1.00 93.69 78 GLU A O 1
ATOM 607 N N . GLY A 1 79 ? 4.015 10.698 -18.768 1.00 93.62 79 GLY A N 1
ATOM 608 C CA . GLY A 1 79 ? 4.252 11.661 -19.839 1.00 93.62 79 GLY A CA 1
ATOM 609 C C . GLY A 1 79 ? 5.274 11.158 -20.856 1.00 93.62 79 GLY A C 1
ATOM 610 O O . GLY A 1 79 ? 5.033 11.254 -22.059 1.00 93.62 79 GLY A O 1
ATOM 611 N N . ALA A 1 80 ? 6.381 10.567 -20.394 1.00 96.56 80 ALA A N 1
ATOM 612 C CA . ALA A 1 80 ? 7.406 10.004 -21.270 1.00 96.56 80 ALA A CA 1
ATOM 613 C C . ALA A 1 80 ? 6.87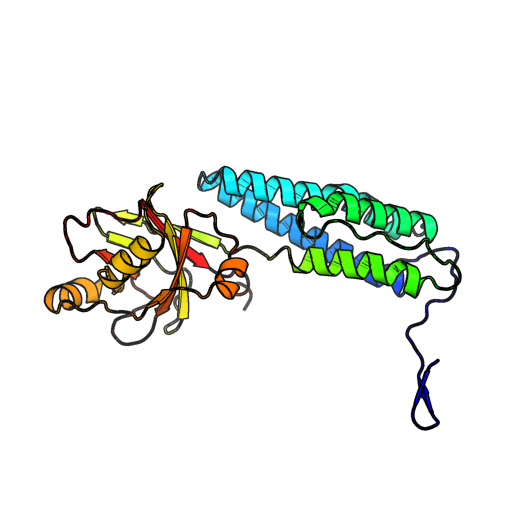8 8.821 -22.094 1.00 96.56 80 ALA A C 1
ATOM 615 O O . ALA A 1 80 ? 7.121 8.745 -23.296 1.00 96.56 80 ALA A O 1
ATOM 616 N N . LEU A 1 81 ? 6.128 7.902 -21.479 1.00 93.12 81 LEU A N 1
ATOM 617 C CA . LEU A 1 81 ? 5.541 6.782 -22.214 1.00 93.12 81 LEU A CA 1
ATOM 618 C C . LEU A 1 81 ? 4.446 7.261 -23.184 1.00 93.12 81 LEU A C 1
ATOM 620 O O . LEU A 1 81 ? 4.413 6.852 -24.346 1.00 93.12 81 LEU A O 1
ATOM 624 N N . GLY A 1 82 ? 3.576 8.163 -22.722 1.00 91.06 82 GLY A N 1
ATOM 625 C CA . GLY A 1 82 ? 2.468 8.727 -23.493 1.00 91.06 82 GLY A CA 1
ATOM 626 C C . GLY A 1 82 ? 2.905 9.609 -24.663 1.00 91.06 82 GLY A C 1
ATOM 627 O O . GLY A 1 82 ? 2.181 9.691 -25.654 1.00 91.06 82 GLY A O 1
ATOM 628 N N . SER A 1 83 ? 4.101 10.209 -24.609 1.00 95.31 83 SER A N 1
ATOM 629 C CA . SER A 1 83 ? 4.649 11.004 -25.717 1.00 95.31 83 SER A CA 1
ATOM 630 C C . SER A 1 83 ? 4.991 10.165 -26.947 1.00 95.31 83 SER A C 1
ATOM 632 O O . SER A 1 83 ? 5.165 10.719 -28.032 1.00 95.31 83 SER A O 1
ATOM 634 N N . ARG A 1 84 ? 5.110 8.836 -26.791 1.00 93.00 84 ARG A N 1
ATOM 635 C CA . ARG A 1 84 ? 5.526 7.888 -27.843 1.00 93.00 84 ARG A CA 1
ATOM 636 C C . ARG A 1 84 ? 6.925 8.168 -28.413 1.00 93.00 84 ARG A C 1
ATOM 638 O O . ARG A 1 84 ? 7.280 7.628 -29.458 1.00 93.00 84 ARG A O 1
ATOM 645 N N . THR A 1 85 ? 7.723 8.989 -27.731 1.00 94.88 85 THR A N 1
ATOM 646 C CA . THR A 1 85 ? 9.102 9.345 -28.109 1.00 94.88 85 THR A CA 1
ATOM 647 C C . THR A 1 85 ? 10.139 8.857 -27.094 1.00 94.88 85 THR A C 1
ATOM 649 O O . THR A 1 85 ? 11.325 9.152 -27.233 1.00 94.88 85 THR A O 1
ATOM 652 N N . ALA A 1 86 ? 9.715 8.097 -26.078 1.00 94.88 86 ALA A N 1
ATOM 653 C CA . ALA A 1 86 ? 10.601 7.555 -25.059 1.00 94.88 86 ALA A CA 1
ATOM 654 C C . ALA A 1 86 ? 11.613 6.562 -25.643 1.00 94.88 86 ALA A C 1
ATOM 656 O O . ALA A 1 86 ? 11.252 5.494 -26.148 1.00 94.88 86 ALA A O 1
ATOM 657 N N . THR A 1 87 ? 12.897 6.887 -25.499 1.00 96.25 87 THR A N 1
ATOM 658 C CA . THR A 1 87 ? 13.982 5.923 -25.697 1.00 96.25 87 THR A CA 1
ATOM 659 C C . THR A 1 87 ? 14.071 4.989 -24.485 1.00 96.25 87 THR A C 1
ATOM 661 O O . THR A 1 87 ? 13.723 5.407 -23.372 1.00 96.25 87 THR A O 1
ATOM 664 N N . PRO A 1 88 ? 14.567 3.745 -24.638 1.00 95.38 88 PRO A N 1
ATOM 665 C CA . PRO A 1 88 ? 14.712 2.840 -23.501 1.00 95.38 88 PRO A CA 1
ATOM 666 C C . PRO A 1 88 ? 15.569 3.431 -22.376 1.00 95.38 88 PRO A C 1
ATOM 668 O O . PRO A 1 88 ? 15.186 3.401 -21.214 1.00 95.38 88 PRO A O 1
ATOM 671 N N . GLN A 1 89 ? 16.691 4.073 -22.709 1.00 95.62 89 GLN A N 1
ATOM 672 C CA . GLN A 1 89 ? 17.550 4.682 -21.692 1.00 95.62 89 GLN A CA 1
ATOM 673 C C . GLN A 1 89 ? 16.835 5.795 -20.910 1.00 95.62 89 GLN A C 1
ATOM 675 O O . GLN A 1 89 ? 16.975 5.870 -19.689 1.00 95.62 89 GLN A O 1
ATOM 680 N N . ALA A 1 90 ? 16.063 6.649 -21.591 1.00 96.31 90 ALA A N 1
ATOM 681 C CA . ALA A 1 90 ? 15.343 7.738 -20.937 1.00 96.31 90 ALA A CA 1
ATOM 682 C C . ALA A 1 90 ? 14.251 7.207 -19.997 1.00 96.31 90 ALA A C 1
ATOM 684 O O . ALA A 1 90 ? 14.185 7.613 -18.838 1.00 96.31 90 ALA A O 1
ATOM 685 N N . LEU A 1 91 ? 13.436 6.257 -20.468 1.00 96.81 91 LEU A N 1
ATOM 686 C CA . LEU A 1 91 ? 12.365 5.675 -19.658 1.00 96.81 91 LEU A CA 1
ATOM 687 C C . LEU A 1 91 ? 12.919 4.878 -18.470 1.00 96.81 91 LEU A C 1
ATOM 689 O O . LEU A 1 91 ? 12.410 5.003 -17.360 1.00 96.81 91 LEU A O 1
ATOM 693 N N . HIS A 1 92 ? 13.986 4.104 -18.680 1.00 96.69 92 HIS A N 1
ATOM 694 C CA . HIS A 1 92 ? 14.673 3.391 -17.605 1.00 96.69 92 HIS A CA 1
ATOM 695 C C . HIS A 1 92 ? 15.209 4.354 -16.536 1.00 96.69 92 HIS A C 1
ATOM 697 O O . HIS A 1 92 ? 15.010 4.125 -15.347 1.00 96.69 92 HIS A O 1
ATOM 703 N N . GLY A 1 93 ? 15.820 5.474 -16.938 1.00 96.44 93 GLY A N 1
ATOM 704 C CA . GLY A 1 93 ? 16.293 6.502 -16.005 1.00 96.44 93 GLY A CA 1
ATOM 705 C C . GLY A 1 93 ? 15.179 7.108 -15.143 1.00 96.44 93 GLY A C 1
ATOM 706 O O . GLY A 1 93 ? 15.369 7.296 -13.941 1.00 96.44 93 GLY A O 1
ATOM 707 N N . LEU A 1 94 ? 13.999 7.355 -15.722 1.00 97.38 94 LEU A N 1
ATOM 708 C CA . LEU A 1 94 ? 12.837 7.842 -14.968 1.00 97.38 94 LEU A CA 1
ATOM 709 C C . LEU A 1 94 ? 12.333 6.805 -13.955 1.00 97.38 94 LEU A C 1
ATOM 711 O O . LEU A 1 94 ? 12.025 7.162 -12.819 1.00 97.38 94 LEU A O 1
ATOM 715 N N . LEU A 1 95 ? 12.304 5.522 -14.332 1.00 97.12 95 LEU A N 1
ATOM 716 C CA . LEU A 1 95 ? 11.933 4.432 -13.423 1.00 97.12 95 LEU A CA 1
ATOM 717 C C . LEU A 1 95 ? 12.948 4.263 -12.284 1.00 97.12 95 LEU A C 1
ATOM 719 O O . LEU A 1 95 ? 12.545 4.097 -11.136 1.00 97.12 95 LEU A O 1
ATOM 723 N N . LEU A 1 96 ? 14.250 4.392 -12.559 1.00 96.31 96 LEU A N 1
ATOM 724 C CA . LEU A 1 96 ? 15.279 4.422 -11.514 1.00 96.31 96 LEU A CA 1
ATOM 725 C C . LEU A 1 96 ? 15.037 5.573 -10.526 1.00 96.31 96 LEU A C 1
ATOM 727 O O . LEU A 1 96 ? 15.036 5.358 -9.315 1.00 96.31 96 LEU A O 1
ATOM 731 N N . GLY A 1 97 ? 14.752 6.779 -11.026 1.00 95.50 97 GLY A N 1
ATOM 732 C CA . GLY A 1 97 ? 14.382 7.920 -10.183 1.00 95.50 97 GLY A CA 1
ATOM 733 C C . GLY A 1 97 ? 13.122 7.656 -9.351 1.00 95.50 97 GLY A C 1
ATOM 734 O O . GLY A 1 97 ? 13.057 8.029 -8.178 1.00 95.50 97 GLY A O 1
ATOM 735 N N . MET A 1 98 ? 12.143 6.957 -9.931 1.00 96.12 98 MET A N 1
ATOM 736 C CA . MET A 1 98 ? 10.926 6.526 -9.241 1.00 96.12 98 MET A CA 1
ATOM 737 C C . MET A 1 98 ? 11.241 5.574 -8.084 1.00 96.12 98 MET A C 1
ATOM 739 O O . MET A 1 98 ? 10.715 5.778 -6.990 1.00 96.12 98 MET A O 1
ATOM 743 N N . THR A 1 99 ? 12.173 4.628 -8.258 1.00 95.06 99 THR A N 1
ATOM 744 C CA . THR A 1 99 ? 12.604 3.744 -7.157 1.00 95.06 99 THR A CA 1
ATOM 745 C C . THR A 1 99 ? 13.203 4.527 -5.988 1.00 95.06 99 THR A C 1
ATOM 747 O O . THR A 1 99 ? 12.867 4.272 -4.834 1.00 95.06 99 THR A O 1
ATOM 750 N N . GLY A 1 100 ? 13.997 5.563 -6.281 1.00 93.69 100 GLY A N 1
ATOM 751 C CA . GLY A 1 100 ? 14.544 6.466 -5.268 1.00 93.69 100 GLY A CA 1
ATOM 752 C C . GLY A 1 100 ? 13.449 7.213 -4.509 1.00 93.69 100 GLY A C 1
ATOM 753 O O . GLY A 1 100 ? 13.461 7.237 -3.279 1.00 93.69 100 GLY A O 1
ATOM 754 N N . SER A 1 101 ? 12.456 7.758 -5.219 1.00 93.69 101 SER A N 1
ATOM 755 C CA . SER A 1 101 ? 11.326 8.444 -4.575 1.00 93.69 101 SER A CA 1
ATOM 756 C C . SER A 1 101 ? 10.470 7.519 -3.705 1.00 93.69 101 SER A C 1
ATOM 758 O O . SER A 1 101 ? 9.912 7.966 -2.708 1.00 93.69 101 SER A O 1
ATOM 760 N N . TRP A 1 102 ? 10.391 6.232 -4.053 1.00 93.44 102 TRP A N 1
ATOM 761 C CA . TRP A 1 102 ? 9.596 5.234 -3.334 1.00 93.44 102 TRP A CA 1
ATOM 762 C C . TRP A 1 102 ? 10.355 4.559 -2.190 1.00 93.44 102 TRP A C 1
ATOM 764 O O . TRP A 1 102 ? 9.744 3.837 -1.412 1.00 93.44 102 TRP A O 1
ATOM 774 N N . SER A 1 103 ? 11.652 4.829 -2.028 1.00 90.88 103 SER A N 1
ATOM 775 C CA . SER A 1 103 ? 12.460 4.300 -0.919 1.00 90.88 103 SER A CA 1
ATOM 776 C C . SER A 1 103 ? 11.891 4.624 0.467 1.00 90.88 103 SER A C 1
ATOM 778 O O . SER A 1 103 ? 12.041 3.838 1.395 1.00 90.88 103 SER A O 1
ATOM 780 N N . VAL A 1 104 ? 11.177 5.745 0.604 1.00 88.06 104 VAL A N 1
ATOM 781 C CA . VAL A 1 104 ? 10.520 6.134 1.859 1.00 88.06 104 VAL A CA 1
ATOM 782 C C . VAL A 1 104 ? 9.334 5.231 2.224 1.00 88.06 104 VAL A C 1
ATOM 784 O O . VAL A 1 104 ? 8.914 5.221 3.375 1.00 88.06 104 VAL A O 1
ATOM 787 N N . LEU A 1 105 ? 8.795 4.471 1.264 1.00 85.19 105 LEU A N 1
ATOM 788 C CA . LEU A 1 105 ? 7.697 3.523 1.489 1.00 85.19 105 LEU A CA 1
ATOM 789 C C . LEU A 1 105 ? 8.183 2.211 2.124 1.00 85.19 105 LEU A C 1
ATOM 791 O O . LEU A 1 105 ? 7.391 1.525 2.760 1.00 85.19 105 LEU A O 1
ATOM 795 N N . ASP A 1 106 ? 9.466 1.877 1.961 1.00 80.44 106 ASP A N 1
ATOM 796 C CA . ASP A 1 106 ? 10.124 0.734 2.604 1.00 80.44 106 ASP A CA 1
ATOM 797 C C . ASP A 1 106 ? 11.540 1.136 3.070 1.00 80.44 106 ASP A C 1
ATOM 799 O O . ASP A 1 106 ? 12.547 0.808 2.426 1.00 80.44 106 ASP A O 1
ATOM 803 N N . PRO A 1 107 ? 11.641 1.883 4.186 1.00 73.75 107 PRO A N 1
ATOM 804 C CA . PRO A 1 107 ? 12.911 2.435 4.652 1.00 73.75 107 PRO A CA 1
ATOM 805 C C . PRO A 1 107 ? 13.896 1.364 5.145 1.00 73.75 107 PRO A C 1
ATOM 807 O O . PRO A 1 107 ? 15.083 1.656 5.283 1.00 73.75 107 PRO A O 1
ATOM 810 N N . LEU A 1 108 ? 13.430 0.141 5.424 1.00 75.94 108 LEU A N 1
ATOM 811 C CA . LEU A 1 108 ? 14.265 -0.948 5.938 1.00 75.94 108 LEU A CA 1
ATOM 812 C C . LEU A 1 108 ? 14.925 -1.750 4.815 1.00 75.94 108 LEU A C 1
ATOM 814 O O . LEU A 1 108 ? 16.080 -2.149 4.961 1.00 75.94 108 LEU A O 1
ATOM 818 N N . SER A 1 109 ? 14.221 -1.979 3.704 1.00 74.50 109 SER A N 1
ATOM 819 C CA . SER A 1 109 ? 14.782 -2.739 2.578 1.00 74.50 109 SER A CA 1
ATOM 820 C C . SER A 1 109 ? 15.708 -1.904 1.692 1.00 74.50 109 SER A C 1
ATOM 822 O O . SER A 1 109 ? 16.560 -2.466 1.002 1.00 74.50 109 SER A O 1
ATOM 824 N N . GLY A 1 110 ? 15.567 -0.573 1.712 1.00 78.50 110 GLY A N 1
ATOM 825 C CA . GLY A 1 110 ? 16.353 0.336 0.879 1.00 78.50 110 GLY A CA 1
ATOM 826 C C . GLY A 1 110 ? 16.142 0.121 -0.628 1.00 78.50 110 GLY A C 1
ATOM 827 O O . GLY A 1 110 ? 15.293 -0.656 -1.067 1.00 78.50 110 GLY A O 1
ATOM 828 N N . VAL A 1 111 ? 16.924 0.835 -1.445 1.00 88.75 111 VAL A N 1
ATOM 829 C CA . VAL A 1 111 ? 16.891 0.695 -2.912 1.00 88.75 111 VAL A CA 1
ATOM 830 C C . VAL A 1 111 ? 18.041 -0.210 -3.365 1.00 88.75 111 VAL A C 1
ATOM 832 O O . VAL A 1 111 ? 19.192 0.070 -3.020 1.00 88.75 111 VAL A O 1
ATOM 835 N N . PRO A 1 112 ? 17.774 -1.272 -4.146 1.00 88.62 112 PRO A N 1
ATOM 836 C CA . PRO A 1 112 ? 18.813 -2.127 -4.706 1.00 88.62 112 PRO A CA 1
ATOM 837 C C . PRO A 1 112 ? 19.803 -1.368 -5.596 1.00 88.62 112 PRO A C 1
ATOM 839 O O . PRO A 1 112 ? 19.457 -0.395 -6.267 1.00 88.62 112 PRO A O 1
ATOM 842 N N . ALA A 1 113 ? 21.034 -1.874 -5.677 1.00 90.06 113 ALA A N 1
ATOM 843 C CA . ALA A 1 113 ? 21.989 -1.442 -6.690 1.00 90.06 113 ALA A CA 1
ATOM 844 C C . ALA A 1 113 ? 21.642 -2.100 -8.036 1.00 90.06 113 ALA A C 1
ATOM 846 O O . ALA A 1 113 ? 21.983 -3.258 -8.274 1.00 90.06 113 ALA A O 1
ATOM 847 N N . TYR A 1 114 ? 20.939 -1.371 -8.903 1.00 90.88 114 TYR A N 1
ATOM 848 C CA . TYR A 1 114 ? 20.552 -1.866 -10.225 1.00 90.88 114 TYR A CA 1
ATOM 849 C C . TYR A 1 114 ? 21.743 -1.950 -11.182 1.00 90.88 114 TYR A C 1
ATOM 851 O O . TYR A 1 114 ? 22.631 -1.092 -11.183 1.00 90.88 114 TYR A O 1
ATOM 859 N N . ALA A 1 115 ? 21.736 -2.968 -12.042 1.00 87.75 115 ALA A N 1
ATOM 860 C CA . ALA A 1 115 ? 22.681 -3.057 -13.144 1.00 87.75 115 ALA A CA 1
ATOM 861 C C . 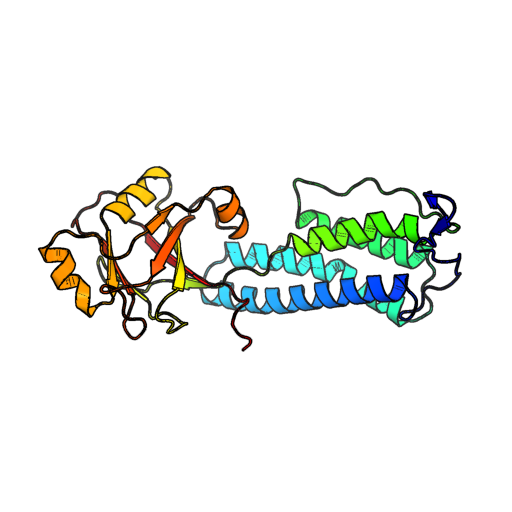ALA A 1 115 ? 22.405 -1.963 -14.202 1.00 87.75 115 ALA A C 1
ATOM 863 O O . ALA A 1 115 ? 21.271 -1.496 -14.339 1.00 87.75 115 ALA A O 1
ATOM 864 N N . PRO A 1 116 ? 23.417 -1.551 -14.988 1.00 89.88 116 PRO A N 1
ATOM 865 C CA . PRO A 1 116 ? 23.197 -0.690 -16.146 1.00 89.88 116 PRO A CA 1
ATOM 866 C C . PRO A 1 116 ? 22.238 -1.336 -17.154 1.00 89.88 116 PRO A C 1
ATOM 868 O O . PRO A 1 116 ? 22.272 -2.550 -17.359 1.00 89.88 116 PRO A O 1
ATOM 871 N N . LEU A 1 117 ? 21.433 -0.519 -17.840 1.00 92.50 117 LEU A N 1
ATOM 872 C CA . LEU A 1 117 ? 20.526 -1.010 -18.876 1.00 92.50 117 LEU A CA 1
ATOM 873 C C . LEU A 1 117 ? 21.321 -1.667 -20.014 1.00 92.50 117 LEU A C 1
ATOM 875 O O . LEU A 1 117 ? 22.083 -1.008 -20.723 1.00 92.50 117 LEU A O 1
ATOM 879 N N . ASN A 1 118 ? 21.087 -2.958 -20.236 1.00 90.44 118 ASN A N 1
ATOM 880 C CA . ASN A 1 118 ? 21.582 -3.647 -21.417 1.00 90.44 118 ASN A CA 1
ATOM 881 C C . ASN A 1 118 ? 20.608 -3.435 -22.583 1.00 90.44 118 ASN A C 1
ATOM 883 O O . ASN A 1 118 ? 19.563 -4.074 -22.649 1.00 90.44 118 ASN A O 1
ATOM 887 N N . PHE A 1 119 ? 20.955 -2.568 -23.536 1.00 89.25 119 PHE A N 1
ATOM 888 C CA . PHE A 1 119 ? 20.097 -2.310 -24.700 1.00 89.25 119 PHE A CA 1
ATOM 889 C C . PHE A 1 119 ? 19.827 -3.565 -25.550 1.00 89.25 119 PHE A C 1
ATOM 891 O O . PHE A 1 119 ? 18.784 -3.659 -26.194 1.00 89.25 119 PHE A O 1
ATOM 898 N N . LEU A 1 120 ? 20.745 -4.539 -25.549 1.00 89.00 120 LEU A N 1
ATOM 899 C CA . LEU A 1 120 ? 20.574 -5.793 -26.288 1.00 89.00 120 LEU A CA 1
ATOM 900 C C . LEU A 1 120 ? 19.603 -6.766 -25.601 1.00 89.00 120 LEU A C 1
ATOM 902 O O . LEU A 1 120 ? 19.091 -7.675 -26.255 1.00 89.00 120 LEU A O 1
ATOM 906 N N . ASP A 1 121 ? 19.338 -6.557 -24.309 1.00 87.38 121 ASP A N 1
ATOM 907 C CA . ASP A 1 121 ? 18.381 -7.321 -23.512 1.00 87.38 121 ASP A CA 1
ATOM 908 C C . ASP A 1 121 ? 17.551 -6.376 -22.631 1.00 87.38 121 ASP A C 1
ATOM 910 O O . ASP A 1 121 ? 17.730 -6.262 -21.414 1.00 87.38 121 ASP A O 1
ATOM 914 N N . LEU A 1 122 ? 16.642 -5.654 -23.292 1.00 88.94 122 LEU A N 1
ATOM 915 C CA . LEU A 1 122 ? 15.773 -4.681 -22.634 1.00 88.94 122 LEU A CA 1
ATOM 916 C C . LEU A 1 122 ? 14.869 -5.330 -21.587 1.00 88.94 122 LEU A C 1
ATOM 918 O O . LEU A 1 122 ? 14.540 -4.688 -20.596 1.00 88.94 122 LEU A O 1
ATOM 922 N N . ASN A 1 123 ? 14.459 -6.583 -21.790 1.00 85.62 123 ASN A N 1
ATOM 923 C CA . ASN A 1 123 ? 13.571 -7.243 -20.844 1.00 85.62 123 ASN A CA 1
ATOM 924 C C . ASN A 1 123 ? 14.278 -7.446 -19.500 1.00 85.62 123 ASN A C 1
ATOM 926 O O . ASN A 1 123 ? 13.753 -7.030 -18.472 1.00 85.62 123 ASN A O 1
ATOM 930 N N . LEU A 1 124 ? 15.501 -7.987 -19.523 1.00 84.38 124 LEU A N 1
ATOM 931 C CA . LEU A 1 124 ? 16.296 -8.189 -18.314 1.00 84.38 124 LEU A CA 1
ATOM 932 C C . LEU A 1 124 ? 16.590 -6.868 -17.589 1.00 84.38 124 LEU A C 1
ATOM 934 O O . LEU A 1 124 ? 16.415 -6.785 -16.379 1.00 84.38 124 LEU A O 1
ATOM 938 N N . GLY A 1 125 ? 16.994 -5.827 -18.325 1.00 85.38 125 GLY A N 1
ATOM 939 C CA . GLY A 1 125 ? 17.346 -4.542 -17.713 1.00 85.38 125 GLY A CA 1
ATOM 940 C C . GLY A 1 125 ? 16.172 -3.827 -17.036 1.00 85.38 125 GLY A C 1
ATOM 941 O O . GLY A 1 125 ? 16.375 -3.098 -16.073 1.00 85.38 125 GLY A O 1
ATOM 942 N N . TYR A 1 126 ? 14.941 -4.048 -17.504 1.00 93.50 126 TYR A N 1
ATOM 943 C CA . TYR A 1 126 ? 13.741 -3.488 -16.876 1.00 93.50 126 TYR A CA 1
ATOM 944 C C . TYR A 1 126 ? 13.145 -4.385 -15.789 1.00 93.50 126 TYR A C 1
ATOM 946 O O . TYR A 1 126 ? 12.448 -3.866 -14.917 1.00 93.50 126 TYR A O 1
ATOM 954 N N . GLU A 1 127 ? 13.383 -5.698 -15.834 1.00 91.81 127 GLU A N 1
ATOM 955 C CA . GLU A 1 127 ? 12.762 -6.671 -14.928 1.00 91.81 127 GLU A CA 1
ATOM 956 C C . GLU A 1 127 ? 13.052 -6.352 -13.461 1.00 91.81 127 GLU A C 1
ATOM 958 O O . GLU A 1 127 ? 12.127 -6.297 -12.655 1.00 91.81 127 GLU A O 1
ATOM 963 N N . ASP A 1 128 ? 14.310 -6.068 -13.121 1.00 91.00 128 ASP A N 1
ATOM 964 C CA . ASP A 1 128 ? 14.708 -5.807 -11.735 1.00 91.00 128 ASP A CA 1
ATOM 965 C C . ASP A 1 128 ? 14.043 -4.540 -11.180 1.00 91.00 128 ASP A C 1
ATOM 967 O O . ASP A 1 128 ? 13.522 -4.533 -10.062 1.00 91.00 128 ASP A O 1
ATOM 971 N N . VAL A 1 129 ? 14.024 -3.472 -11.984 1.00 94.75 129 VAL A N 1
ATOM 972 C CA . VAL A 1 129 ? 13.458 -2.171 -11.605 1.00 94.75 129 VAL A CA 1
ATOM 973 C C . VAL A 1 129 ? 11.937 -2.257 -11.489 1.00 94.75 129 VAL A C 1
ATOM 975 O O . VAL A 1 129 ? 11.364 -1.826 -10.486 1.00 94.75 129 VAL A O 1
ATOM 978 N N . LEU A 1 130 ? 11.270 -2.837 -12.491 1.00 95.12 130 LEU A N 1
ATOM 979 C CA . LEU A 1 130 ? 9.815 -2.991 -12.491 1.00 95.12 130 LEU A CA 1
ATOM 980 C C . LEU A 1 130 ? 9.361 -3.967 -11.411 1.00 95.12 130 LEU A C 1
ATOM 982 O O . LEU A 1 130 ? 8.418 -3.662 -10.691 1.00 95.12 130 LEU A O 1
ATOM 986 N N . GLY A 1 131 ? 10.059 -5.087 -11.235 1.00 93.38 131 GLY A N 1
ATOM 987 C CA . GLY A 1 131 ? 9.756 -6.064 -10.197 1.00 93.38 131 GLY A CA 1
ATOM 988 C C . GLY A 1 131 ? 9.970 -5.517 -8.786 1.00 93.38 131 GLY A C 1
ATOM 989 O O . GLY A 1 131 ? 9.252 -5.901 -7.862 1.00 93.38 131 GLY A O 1
ATOM 990 N N . TRP A 1 132 ? 10.932 -4.613 -8.573 1.00 93.19 132 TRP A N 1
ATOM 991 C CA . TRP A 1 132 ? 11.038 -3.890 -7.303 1.00 93.19 132 TRP A CA 1
ATOM 992 C C . TRP A 1 132 ? 9.865 -2.923 -7.113 1.00 93.19 132 TRP A C 1
ATOM 994 O O . TRP A 1 132 ? 9.165 -3.032 -6.111 1.00 93.19 132 TRP A O 1
ATOM 1004 N N . LEU A 1 133 ? 9.579 -2.058 -8.095 1.00 94.31 133 LEU A N 1
ATOM 1005 C CA . LEU A 1 133 ? 8.470 -1.096 -8.022 1.00 94.31 133 LEU A CA 1
ATOM 1006 C C . LEU A 1 133 ? 7.117 -1.786 -7.797 1.00 94.31 133 LEU A C 1
ATOM 1008 O O . LEU A 1 133 ? 6.340 -1.354 -6.953 1.00 94.31 133 LEU A O 1
ATOM 1012 N N . GLU A 1 134 ? 6.839 -2.873 -8.516 1.00 92.38 134 GLU A N 1
ATOM 1013 C CA . GLU A 1 134 ? 5.616 -3.666 -8.369 1.00 92.38 134 GLU A CA 1
ATOM 1014 C C . GLU A 1 134 ? 5.489 -4.234 -6.950 1.00 92.38 134 GLU A C 1
ATOM 1016 O O . GLU A 1 134 ? 4.432 -4.085 -6.339 1.00 92.38 134 GLU A O 1
ATOM 1021 N N . ARG A 1 135 ? 6.571 -4.796 -6.388 1.00 89.19 135 ARG A N 1
ATOM 1022 C CA . ARG A 1 135 ? 6.586 -5.323 -5.013 1.00 89.19 135 ARG A CA 1
ATOM 1023 C C . ARG A 1 135 ? 6.416 -4.232 -3.962 1.00 89.19 135 ARG A C 1
ATOM 1025 O O . ARG A 1 135 ? 5.616 -4.411 -3.049 1.00 89.19 135 ARG A O 1
ATOM 1032 N N . THR A 1 136 ? 7.120 -3.109 -4.088 1.00 89.50 136 THR A N 1
ATOM 1033 C CA . THR A 1 136 ? 6.965 -1.960 -3.180 1.00 89.50 136 THR A CA 1
ATOM 1034 C C . THR A 1 136 ? 5.542 -1.417 -3.245 1.00 89.50 136 THR A C 1
ATOM 1036 O O . THR A 1 136 ? 4.927 -1.124 -2.219 1.00 89.50 136 THR A O 1
ATOM 1039 N N . LEU A 1 137 ? 4.966 -1.350 -4.450 1.00 86.31 137 LEU A N 1
ATOM 1040 C CA . LEU A 1 137 ? 3.575 -0.964 -4.613 1.00 86.31 137 LEU A CA 1
ATOM 1041 C C . LEU A 1 137 ? 2.644 -1.987 -3.960 1.00 86.31 137 LEU A C 1
ATOM 1043 O O . LEU A 1 137 ? 1.705 -1.570 -3.299 1.00 86.31 137 LEU A O 1
ATOM 1047 N N . ASP A 1 138 ? 2.879 -3.293 -4.086 1.00 81.12 138 ASP A N 1
ATOM 1048 C CA . ASP A 1 138 ? 2.069 -4.342 -3.443 1.00 81.12 138 ASP A CA 1
ATOM 1049 C C . ASP A 1 138 ? 2.132 -4.305 -1.912 1.00 81.12 138 ASP A C 1
ATOM 1051 O O . ASP A 1 138 ? 1.110 -4.496 -1.247 1.00 81.12 138 ASP A O 1
ATOM 1055 N N . GLN A 1 139 ? 3.306 -4.009 -1.355 1.00 75.81 139 GLN A N 1
ATOM 1056 C CA . GLN A 1 139 ? 3.513 -3.840 0.085 1.00 75.81 139 GLN A CA 1
ATOM 1057 C C . GLN A 1 139 ? 2.748 -2.642 0.649 1.00 75.81 139 GLN A C 1
ATOM 1059 O O . GLN A 1 139 ? 2.293 -2.701 1.791 1.00 75.81 139 GLN A O 1
ATOM 1064 N N . LEU A 1 140 ? 2.545 -1.591 -0.154 1.00 69.94 140 LEU A N 1
ATOM 1065 C CA . LEU A 1 140 ? 1.730 -0.433 0.204 1.00 69.94 140 LEU A CA 1
ATOM 1066 C C . LEU A 1 140 ? 0.241 -0.819 0.265 1.00 69.94 140 LEU A C 1
ATOM 1068 O O . LEU A 1 140 ? -0.540 -0.534 -0.648 1.00 69.94 140 LEU A O 1
ATOM 1072 N N . ARG A 1 141 ? -0.171 -1.550 1.301 1.00 61.06 141 ARG A N 1
ATOM 1073 C CA . ARG A 1 141 ? -1.535 -2.074 1.410 1.00 61.06 141 ARG A CA 1
ATOM 1074 C C . ARG A 1 141 ? -2.564 -0.951 1.551 1.00 61.06 141 ARG A C 1
ATOM 1076 O O . ARG A 1 141 ? -2.361 0.062 2.217 1.00 61.06 141 ARG A O 1
ATOM 1083 N N . VAL A 1 142 ? -3.690 -1.166 0.878 1.00 51.72 142 VAL A N 1
ATOM 1084 C CA . VAL A 1 142 ? -4.903 -0.344 0.902 1.00 51.72 142 VAL A CA 1
ATOM 1085 C C . VAL A 1 142 ? -5.460 -0.426 2.325 1.00 51.72 142 VAL A C 1
ATOM 1087 O O . VAL A 1 142 ? -6.048 -1.429 2.706 1.00 51.72 142 VAL A O 1
ATOM 1090 N N . GLY A 1 143 ? -5.135 0.577 3.144 1.00 54.47 143 GLY A N 1
ATOM 1091 C CA . GLY A 1 143 ? -5.366 0.550 4.585 1.00 54.47 143 GLY A CA 1
ATOM 1092 C C . GLY A 1 143 ? -6.825 0.352 4.985 1.00 54.47 143 GLY A C 1
ATOM 1093 O O . GLY A 1 143 ? -7.751 0.819 4.322 1.00 54.47 143 GLY A O 1
ATOM 1094 N N . PHE A 1 144 ? -6.989 -0.326 6.111 1.00 58.09 144 PHE A N 1
ATOM 1095 C CA . PHE A 1 144 ? -8.260 -0.553 6.777 1.00 58.09 144 PHE A CA 1
ATOM 1096 C C . PHE A 1 144 ? -8.917 0.774 7.160 1.00 58.09 144 PHE A C 1
ATOM 1098 O O . PHE A 1 144 ? -8.247 1.744 7.533 1.00 58.09 144 PHE A O 1
ATOM 1105 N N . ARG A 1 145 ? -10.248 0.816 7.101 1.00 64.69 145 ARG A N 1
ATOM 1106 C CA . ARG A 1 145 ? -11.019 1.911 7.682 1.00 64.69 145 ARG A CA 1
ATOM 1107 C C . ARG A 1 145 ? -11.200 1.632 9.170 1.00 64.69 145 ARG A C 1
ATOM 1109 O O . ARG A 1 145 ? -11.863 0.664 9.536 1.00 64.69 145 ARG A O 1
ATOM 1116 N N . SER A 1 146 ? -10.655 2.513 10.003 1.00 70.69 146 SER A N 1
ATOM 1117 C CA . SER A 1 146 ? -10.877 2.517 11.450 1.00 70.69 146 SER A CA 1
ATOM 1118 C C . SER A 1 146 ? -12.147 3.297 11.782 1.00 70.69 146 SER A C 1
ATOM 1120 O O . SER A 1 146 ? -12.228 4.500 11.532 1.00 70.69 146 SER A O 1
ATOM 1122 N N . VAL A 1 147 ? -13.150 2.624 12.339 1.00 80.00 147 VAL A N 1
ATOM 1123 C CA . VAL A 1 147 ? -14.394 3.232 12.820 1.00 80.00 147 VAL A CA 1
ATOM 1124 C C . VAL A 1 147 ? -14.381 3.209 14.350 1.00 80.00 147 VAL A C 1
ATOM 1126 O O . VAL A 1 147 ? -14.380 2.124 14.929 1.00 80.00 147 VAL A O 1
ATOM 1129 N N . PRO A 1 148 ? -14.333 4.364 15.034 1.00 80.94 148 PRO A N 1
ATOM 1130 C CA . PRO A 1 148 ? -14.302 4.387 16.490 1.00 80.94 148 PRO A CA 1
ATOM 1131 C C . PRO A 1 148 ? -15.642 3.943 17.075 1.00 80.94 148 PRO A C 1
ATOM 1133 O O . PRO A 1 148 ? -16.708 4.300 16.570 1.00 80.94 148 PRO A O 1
ATOM 1136 N N . PHE A 1 149 ? -15.582 3.199 18.174 1.00 87.81 149 PHE A N 1
ATOM 1137 C CA . PHE A 1 149 ? -16.748 2.938 19.004 1.00 87.81 149 PHE A CA 1
ATOM 1138 C C . PHE A 1 149 ? -17.118 4.220 19.756 1.00 87.81 149 PHE A C 1
ATOM 1140 O O . PHE A 1 149 ? -16.252 4.947 20.248 1.00 87.81 149 PHE A O 1
ATOM 1147 N N . GLN A 1 150 ? -18.413 4.484 19.882 1.00 84.56 150 GLN A N 1
ATOM 1148 C CA . GLN A 1 150 ? -18.929 5.527 20.756 1.00 84.56 150 GLN A CA 1
ATOM 1149 C C . GLN A 1 150 ? -18.827 5.055 22.204 1.00 84.56 150 GLN A C 1
ATOM 1151 O O . GLN A 1 150 ? -19.385 4.015 22.564 1.00 84.56 150 GLN A O 1
ATOM 1156 N N . GLN A 1 151 ? -18.116 5.816 23.033 1.00 83.50 151 GLN A N 1
ATOM 1157 C CA . GLN A 1 151 ? -18.000 5.543 24.458 1.00 83.50 151 GLN A CA 1
ATOM 1158 C C . GLN A 1 151 ? -19.085 6.300 25.227 1.00 83.50 151 GLN A C 1
ATOM 1160 O O . GLN A 1 151 ? -19.189 7.521 25.139 1.00 83.50 151 GLN A O 1
ATOM 1165 N N . THR A 1 152 ? -19.886 5.574 26.000 1.00 83.25 152 THR A N 1
ATOM 1166 C CA . THR A 1 152 ? -20.813 6.133 26.990 1.00 83.25 152 THR A CA 1
ATOM 1167 C C . THR A 1 152 ? -20.507 5.470 28.326 1.00 83.25 152 THR A C 1
ATOM 1169 O O . THR A 1 152 ? -20.681 4.262 28.474 1.00 83.25 152 THR A O 1
ATOM 1172 N N . GLU A 1 153 ? -19.989 6.248 29.279 1.00 80.88 153 GLU A N 1
ATOM 1173 C CA . GLU A 1 153 ? -19.504 5.758 30.577 1.00 80.88 153 GLU A CA 1
ATOM 1174 C C . GLU A 1 153 ? -18.471 4.616 30.425 1.00 80.88 153 GLU A C 1
ATOM 1176 O O . GLU A 1 153 ? -17.343 4.842 29.978 1.00 80.88 153 GLU A O 1
ATOM 1181 N N . HIS A 1 154 ? -18.857 3.384 30.770 1.00 78.94 154 HIS A N 1
ATOM 1182 C CA . HIS A 1 154 ? -18.028 2.174 30.712 1.00 78.94 154 HIS A CA 1
ATOM 1183 C C . HIS A 1 154 ? -18.428 1.221 29.572 1.00 78.94 154 HIS A C 1
ATOM 1185 O O . HIS A 1 154 ? -18.113 0.026 29.606 1.00 78.94 154 HIS A O 1
ATOM 1191 N N . VAL A 1 155 ? -19.151 1.736 28.574 1.00 86.69 155 VAL A N 1
ATOM 1192 C CA . VAL A 1 155 ? -19.653 0.970 27.433 1.00 86.69 155 VAL A CA 1
ATOM 1193 C C . VAL A 1 155 ? -19.129 1.573 26.136 1.00 86.69 155 VAL A C 1
ATOM 1195 O O . VAL A 1 155 ? -19.379 2.740 25.836 1.00 86.69 155 VAL A O 1
ATOM 1198 N N . PHE A 1 156 ? -18.443 0.758 25.341 1.00 89.81 156 PHE A N 1
ATOM 1199 C CA . PHE A 1 156 ? -18.103 1.069 23.957 1.00 89.81 156 PHE A CA 1
ATOM 1200 C C . PHE A 1 156 ? -19.167 0.460 23.049 1.00 89.81 156 PHE A C 1
ATOM 1202 O O . PHE A 1 156 ? -19.468 -0.725 23.173 1.00 89.81 156 PHE A O 1
ATOM 1209 N N . SER A 1 157 ? -19.741 1.249 22.145 1.00 91.62 157 SER A N 1
ATOM 1210 C CA . SER A 1 157 ? -20.823 0.812 21.258 1.00 91.62 157 SER A CA 1
ATOM 1211 C C . SER A 1 157 ? -20.578 1.215 19.807 1.00 91.62 157 SER A C 1
ATOM 1213 O O . SER A 1 157 ? -20.052 2.292 19.533 1.00 91.62 157 SER A O 1
ATOM 1215 N N . ILE A 1 158 ? -20.947 0.353 18.861 1.00 91.00 158 ILE A N 1
ATOM 1216 C CA . ILE A 1 158 ? -20.872 0.660 17.430 1.00 91.00 158 ILE A CA 1
ATOM 1217 C C . ILE A 1 158 ? -22.018 -0.010 16.675 1.00 91.00 158 ILE A C 1
ATOM 1219 O O . ILE A 1 158 ? -22.342 -1.172 16.919 1.00 91.00 158 ILE A O 1
ATOM 1223 N N . MET A 1 159 ? -22.612 0.710 15.724 1.00 89.12 159 MET A N 1
ATOM 1224 C CA . MET A 1 159 ? -23.447 0.090 14.697 1.00 89.12 159 MET A CA 1
ATOM 1225 C C . MET A 1 159 ? -22.542 -0.465 13.604 1.00 89.12 159 MET A C 1
ATOM 1227 O O . MET A 1 159 ? -21.781 0.288 12.993 1.00 89.12 159 MET A O 1
ATOM 1231 N N . LEU A 1 160 ? -22.610 -1.775 13.368 1.00 86.50 160 LEU A N 1
ATOM 1232 C CA . LEU A 1 160 ? -21.777 -2.409 12.353 1.00 86.50 160 LEU A CA 1
ATOM 1233 C C . LEU A 1 160 ? -22.163 -1.904 10.953 1.00 86.50 160 LEU A C 1
ATOM 1235 O O . LEU A 1 160 ? -23.353 -1.909 10.622 1.00 86.50 160 LEU A O 1
ATOM 1239 N N . PRO A 1 161 ? -21.183 -1.498 10.121 1.00 77.56 161 PRO A N 1
ATOM 1240 C CA . PRO A 1 161 ? -21.449 -1.088 8.744 1.00 77.56 161 PRO A CA 1
ATOM 1241 C C . PRO A 1 161 ? -22.091 -2.209 7.922 1.00 77.56 161 PRO A C 1
ATOM 1243 O O . PRO A 1 161 ? -23.012 -1.964 7.149 1.00 77.56 161 PRO A O 1
ATOM 1246 N N . GLU A 1 162 ? -21.631 -3.446 8.126 1.00 79.06 162 GLU A N 1
ATOM 1247 C CA . GLU A 1 162 ? -22.170 -4.627 7.466 1.00 79.06 162 GLU A CA 1
ATOM 1248 C C . GLU A 1 162 ? -23.078 -5.431 8.395 1.00 79.06 162 GLU A C 1
ATOM 1250 O O . GLU A 1 162 ? -22.709 -5.844 9.497 1.00 79.06 162 GLU A O 1
ATOM 1255 N N . GLN A 1 163 ? -24.268 -5.726 7.891 1.00 84.44 163 GLN A N 1
ATOM 1256 C CA . GLN A 1 163 ? -25.342 -6.389 8.621 1.00 84.44 163 GLN A CA 1
ATOM 1257 C C . GLN A 1 163 ? -25.342 -7.909 8.368 1.00 84.44 163 GLN A C 1
ATOM 1259 O O . GLN A 1 163 ? -26.377 -8.527 8.124 1.00 84.44 163 GLN A O 1
ATOM 1264 N N . LYS A 1 164 ? -24.151 -8.526 8.366 1.00 86.62 164 LYS A N 1
ATOM 1265 C CA . LYS A 1 164 ? -23.963 -9.964 8.112 1.00 86.62 164 LYS A CA 1
ATOM 1266 C C . LYS A 1 164 ? -24.175 -10.765 9.399 1.00 86.62 164 LYS A C 1
ATOM 1268 O O . LYS A 1 164 ? -23.597 -10.433 10.428 1.00 86.62 164 LYS A O 1
ATOM 1273 N N . ALA A 1 165 ? -24.933 -11.862 9.322 1.00 84.19 165 ALA A N 1
ATOM 1274 C CA . ALA A 1 165 ? -25.221 -12.744 10.464 1.00 84.19 165 ALA A CA 1
ATOM 1275 C C . ALA A 1 165 ? -23.987 -13.490 11.013 1.00 84.19 165 ALA A C 1
ATOM 1277 O O . ALA A 1 165 ? -23.964 -13.893 12.174 1.00 84.19 165 ALA A O 1
ATOM 1278 N N . ARG A 1 166 ? -22.957 -13.678 10.179 1.00 88.00 166 ARG A N 1
ATOM 1279 C CA . ARG A 1 166 ? -21.647 -14.197 10.578 1.00 88.00 166 ARG A CA 1
ATOM 1280 C C . ARG A 1 166 ? -20.562 -13.352 9.934 1.00 88.00 166 ARG A C 1
ATOM 1282 O O . ARG A 1 166 ? -20.526 -13.249 8.709 1.00 88.00 166 ARG A O 1
ATOM 1289 N N . GLN A 1 167 ? -19.680 -12.783 10.745 1.00 87.62 167 GLN A N 1
ATOM 1290 C CA . GLN A 1 167 ? -18.570 -11.970 10.255 1.00 87.62 167 GLN A CA 1
ATOM 1291 C C . GLN A 1 167 ? -17.386 -11.978 11.221 1.00 87.62 167 GLN A C 1
ATOM 1293 O O . GLN A 1 167 ? -17.541 -12.117 12.434 1.00 87.62 167 GLN A O 1
ATOM 1298 N N . ARG A 1 168 ? -16.185 -11.847 10.657 1.00 88.50 168 ARG A N 1
ATOM 1299 C CA . ARG A 1 168 ? -14.942 -11.682 11.408 1.00 88.50 168 ARG A CA 1
ATOM 1300 C C . ARG A 1 168 ? -14.706 -10.188 11.590 1.00 88.50 168 ARG A C 1
ATOM 1302 O O . ARG A 1 168 ? -14.526 -9.483 10.603 1.00 88.50 168 ARG A O 1
ATOM 1309 N N . LEU A 1 169 ? -14.705 -9.720 12.831 1.00 89.25 169 LEU A N 1
ATOM 1310 C CA . LEU A 1 169 ? -14.474 -8.317 13.164 1.00 89.25 169 LEU A CA 1
ATOM 1311 C C . LEU A 1 169 ? -13.062 -8.160 13.714 1.00 89.25 169 LEU A C 1
ATOM 1313 O O . LEU A 1 169 ? -12.646 -8.936 14.573 1.00 89.25 169 LEU A O 1
ATOM 1317 N N . VAL A 1 170 ? -12.332 -7.153 13.244 1.00 88.38 170 VAL A N 1
ATOM 1318 C CA . VAL A 1 170 ? -11.023 -6.806 13.801 1.00 88.38 170 VAL A CA 1
ATOM 1319 C C . VAL A 1 170 ? -11.172 -5.536 14.611 1.00 88.38 170 VAL A C 1
ATOM 1321 O O . VAL A 1 170 ? -11.608 -4.517 14.085 1.00 88.38 170 VAL A O 1
ATOM 1324 N N . ILE A 1 171 ? -10.824 -5.593 15.891 1.00 89.38 171 ILE A N 1
ATOM 1325 C CA . ILE A 1 171 ? -10.867 -4.441 16.786 1.00 89.38 171 ILE A CA 1
ATOM 1326 C C . ILE A 1 171 ? -9.462 -4.057 17.244 1.00 89.38 171 ILE A C 1
ATOM 1328 O O . ILE A 1 171 ? -8.616 -4.915 17.486 1.00 89.38 171 ILE A O 1
ATOM 1332 N N . GLY A 1 172 ? -9.225 -2.758 17.375 1.00 87.44 172 GLY A N 1
ATOM 1333 C CA . GLY A 1 172 ? -8.034 -2.186 17.986 1.00 87.44 172 GLY A CA 1
ATOM 1334 C C . GLY A 1 172 ? -8.378 -1.567 19.334 1.00 87.44 172 GLY A C 1
ATOM 1335 O O . GLY A 1 172 ? -9.290 -0.744 19.423 1.00 87.44 172 GLY A O 1
ATOM 1336 N N . LEU A 1 173 ? -7.647 -1.949 20.377 1.00 86.94 173 LEU A N 1
ATOM 1337 C CA . LEU A 1 173 ? -7.696 -1.322 21.695 1.00 86.94 173 LEU A CA 1
ATOM 1338 C C . LEU A 1 173 ? -6.533 -0.342 21.815 1.00 86.94 173 LEU A C 1
ATOM 1340 O O . LEU A 1 173 ? -5.376 -0.760 21.745 1.00 86.94 173 LEU A O 1
ATOM 1344 N N . ARG A 1 174 ? -6.831 0.944 22.015 1.00 81.56 174 ARG A N 1
ATOM 1345 C CA . ARG A 1 174 ? -5.815 1.959 22.311 1.00 81.56 174 ARG A CA 1
ATOM 1346 C C . ARG A 1 174 ? -5.671 2.108 23.819 1.00 81.56 174 ARG A C 1
ATOM 1348 O O . ARG A 1 174 ? -6.621 2.496 24.507 1.00 81.56 174 ARG A O 1
ATOM 1355 N N . MET A 1 175 ? -4.492 1.768 24.329 1.00 81.75 175 MET A N 1
ATOM 1356 C CA . MET A 1 175 ? -4.194 1.780 25.764 1.00 81.75 175 MET A CA 1
ATOM 1357 C C . MET A 1 175 ? -3.454 3.067 26.159 1.00 81.75 175 MET A C 1
ATOM 1359 O O . MET A 1 175 ? -2.777 3.664 25.322 1.00 81.75 175 MET A O 1
ATOM 1363 N N . PRO A 1 176 ? -3.562 3.523 27.419 1.00 77.19 176 PRO A N 1
ATOM 1364 C CA . PRO A 1 176 ? -2.725 4.607 27.929 1.00 77.19 176 PRO A CA 1
ATOM 1365 C C . PRO A 1 176 ? -1.227 4.277 27.827 1.00 77.19 176 PRO A C 1
ATOM 1367 O O . PRO A 1 176 ? -0.822 3.124 27.991 1.00 77.19 176 PRO A O 1
ATOM 1370 N N . ALA A 1 177 ? -0.391 5.292 27.595 1.00 68.69 177 ALA A N 1
ATOM 1371 C CA . ALA A 1 177 ? 1.059 5.122 27.513 1.00 68.69 177 ALA A CA 1
ATOM 1372 C C . ALA A 1 177 ? 1.642 4.550 28.823 1.00 68.69 177 ALA A C 1
ATOM 1374 O O . ALA A 1 177 ? 1.254 4.957 29.917 1.00 68.69 177 ALA A O 1
ATOM 1375 N N . GLY A 1 178 ? 2.591 3.614 28.709 1.00 67.62 178 GLY A N 1
ATOM 1376 C CA . GLY A 1 178 ? 3.244 2.961 29.856 1.00 67.62 178 GLY A CA 1
ATOM 1377 C C . GLY A 1 178 ? 2.531 1.712 30.393 1.00 67.62 178 GLY A C 1
ATOM 1378 O O . GLY A 1 178 ? 3.017 1.091 31.336 1.00 67.62 178 GLY A O 1
ATOM 1379 N N . VAL A 1 179 ? 1.408 1.318 29.790 1.00 75.88 179 VAL A N 1
ATOM 1380 C CA . VAL A 1 179 ? 0.687 0.077 30.100 1.00 75.88 179 VAL A CA 1
ATOM 1381 C C . VAL A 1 179 ? 1.310 -1.110 29.351 1.00 75.88 179 VAL A C 1
ATOM 1383 O O . VAL A 1 179 ? 1.686 -0.987 28.186 1.00 75.88 179 VAL A O 1
ATOM 1386 N N . SER A 1 180 ? 1.415 -2.273 30.006 1.00 71.62 180 SER A N 1
ATOM 1387 C CA . SER A 1 180 ? 1.956 -3.488 29.384 1.00 71.62 180 SER A CA 1
ATOM 1388 C C . SER A 1 180 ? 1.049 -4.020 28.268 1.00 71.62 180 SER A C 1
ATOM 1390 O O . SER A 1 180 ? -0.176 -3.930 28.336 1.00 71.62 180 SER A O 1
ATOM 1392 N N . GLU A 1 181 ? 1.649 -4.649 27.254 1.00 68.25 181 GLU A N 1
ATOM 1393 C CA . GLU A 1 181 ? 0.921 -5.275 26.138 1.00 68.25 181 GLU A CA 1
ATOM 1394 C C . GLU A 1 181 ? -0.124 -6.306 26.613 1.00 68.25 181 GLU A C 1
ATOM 1396 O O . GLU A 1 181 ? -1.199 -6.428 26.029 1.00 68.25 181 GLU A O 1
ATOM 1401 N N . GLN A 1 182 ? 0.157 -6.995 27.721 1.00 78.62 182 GLN A N 1
ATOM 1402 C CA . GLN A 1 182 ? -0.737 -7.988 28.323 1.00 78.62 182 GLN A CA 1
ATOM 1403 C C . GLN A 1 182 ? -2.021 -7.375 28.897 1.00 78.62 182 GLN A C 1
ATOM 1405 O O . GLN A 1 182 ? -3.069 -8.018 28.866 1.00 78.62 182 GLN A O 1
ATOM 1410 N N . ALA A 1 183 ? -1.985 -6.120 29.354 1.00 83.50 183 ALA A N 1
ATOM 1411 C CA . ALA A 1 183 ? -3.131 -5.489 30.007 1.00 83.50 183 ALA A CA 1
ATOM 1412 C C . ALA A 1 183 ? -4.331 -5.295 29.064 1.00 83.50 183 ALA A C 1
ATOM 1414 O O . ALA A 1 183 ? -5.474 -5.335 29.513 1.00 83.50 183 ALA A O 1
ATOM 1415 N N . ALA A 1 184 ? -4.090 -5.109 27.760 1.00 83.94 184 ALA A N 1
ATOM 1416 C CA . ALA A 1 184 ? -5.164 -5.018 26.769 1.00 83.94 184 ALA A CA 1
ATOM 1417 C C . ALA A 1 184 ? -5.938 -6.342 26.658 1.00 83.94 184 ALA A C 1
ATOM 1419 O O . ALA A 1 184 ? -7.168 -6.338 26.621 1.00 83.94 184 ALA A O 1
ATOM 1420 N N . GLY A 1 185 ? -5.214 -7.468 26.656 1.00 86.19 185 GLY A N 1
ATOM 1421 C CA . GLY A 1 185 ? -5.806 -8.806 26.652 1.00 86.19 185 GLY A CA 1
ATOM 1422 C C . GLY A 1 185 ? -6.567 -9.086 27.944 1.00 86.19 185 GLY A C 1
ATOM 1423 O O . GLY A 1 185 ? -7.736 -9.448 27.894 1.00 86.19 185 GLY A O 1
ATOM 1424 N N . GLU A 1 186 ? -5.958 -8.801 29.098 1.00 87.00 186 GLU A N 1
ATOM 1425 C CA . GLU A 1 186 ? -6.607 -8.983 30.404 1.00 87.00 186 GLU A CA 1
ATOM 1426 C C . GLU A 1 186 ? -7.882 -8.147 30.567 1.00 87.00 186 GLU A C 1
ATOM 1428 O O . GLU A 1 186 ? -8.840 -8.581 31.213 1.00 87.00 186 GLU A O 1
ATOM 1433 N N . TRP A 1 187 ? -7.901 -6.935 30.004 1.00 88.06 187 TRP A N 1
ATOM 1434 C CA . TRP A 1 187 ? -9.096 -6.100 29.996 1.00 88.06 187 TRP A CA 1
ATOM 1435 C C . TRP A 1 187 ? -10.195 -6.714 29.126 1.00 88.06 187 TRP A C 1
ATOM 1437 O O . TRP A 1 187 ? -11.344 -6.790 29.568 1.00 88.06 187 TRP A O 1
ATOM 1447 N N . LEU A 1 188 ? -9.843 -7.182 27.923 1.00 87.81 188 LEU A N 1
ATOM 1448 C CA . LEU A 1 188 ? -10.794 -7.769 26.982 1.00 87.81 188 LEU A CA 1
ATOM 1449 C C . LEU A 1 188 ? -11.362 -9.103 27.491 1.00 87.81 188 LEU A C 1
ATOM 1451 O O . LEU A 1 188 ? -12.559 -9.334 27.373 1.00 87.81 188 LEU A O 1
ATOM 1455 N N . ASP A 1 189 ? -10.549 -9.925 28.156 1.00 86.75 189 ASP A N 1
ATOM 1456 C CA . ASP A 1 189 ? -10.979 -11.191 28.774 1.00 86.75 189 ASP A CA 1
ATOM 1457 C C . ASP A 1 189 ? -12.023 -10.998 29.884 1.00 86.75 189 ASP A C 1
ATOM 1459 O O . ASP A 1 189 ? -12.813 -11.895 30.181 1.00 86.75 189 ASP A O 1
ATOM 1463 N N . ARG A 1 190 ? -12.044 -9.813 30.503 1.00 85.94 190 ARG A N 1
ATOM 1464 C CA . ARG A 1 190 ? -13.029 -9.420 31.525 1.00 85.94 190 ARG A CA 1
ATOM 1465 C C . ARG A 1 190 ? -14.190 -8.613 30.945 1.00 85.94 190 ARG A C 1
ATOM 1467 O O . ARG A 1 190 ? -15.092 -8.217 31.693 1.00 85.94 190 ARG A O 1
ATOM 1474 N N . ALA A 1 191 ? -14.156 -8.322 29.648 1.00 88.94 191 ALA A N 1
ATOM 1475 C CA . ALA A 1 191 ? -15.202 -7.592 28.963 1.00 88.94 191 ALA A CA 1
ATOM 1476 C C . ALA A 1 191 ? -16.318 -8.536 28.497 1.00 88.94 191 ALA A C 1
ATOM 1478 O O . ALA A 1 191 ? -16.115 -9.717 28.205 1.00 88.94 191 ALA A O 1
ATOM 1479 N N . ILE A 1 192 ? -17.521 -7.980 28.434 1.00 91.00 192 ILE A N 1
ATOM 1480 C CA . ILE A 1 192 ? -18.688 -8.597 27.823 1.00 91.00 192 ILE A CA 1
ATOM 1481 C C . ILE A 1 192 ? -18.837 -7.986 26.434 1.00 91.00 192 ILE A C 1
ATOM 1483 O O . ILE A 1 192 ? -18.982 -6.767 26.306 1.00 91.00 192 ILE A O 1
ATOM 1487 N N . ILE A 1 193 ? -18.800 -8.838 25.414 1.00 93.00 193 ILE A N 1
ATOM 1488 C CA . ILE A 1 193 ? -18.895 -8.494 23.998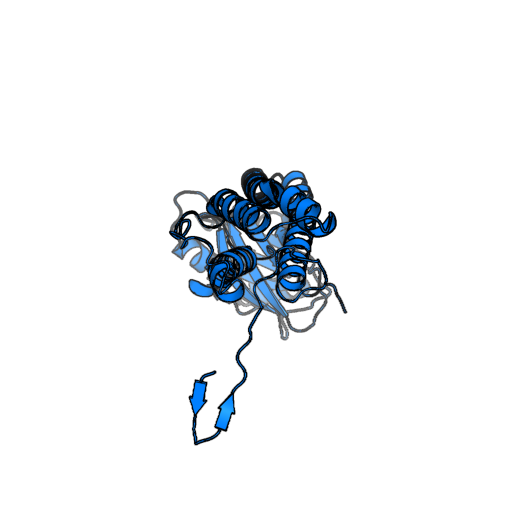 1.00 93.00 193 ILE A CA 1
ATOM 1489 C C . ILE A 1 193 ? -20.171 -9.131 23.447 1.00 93.00 193 ILE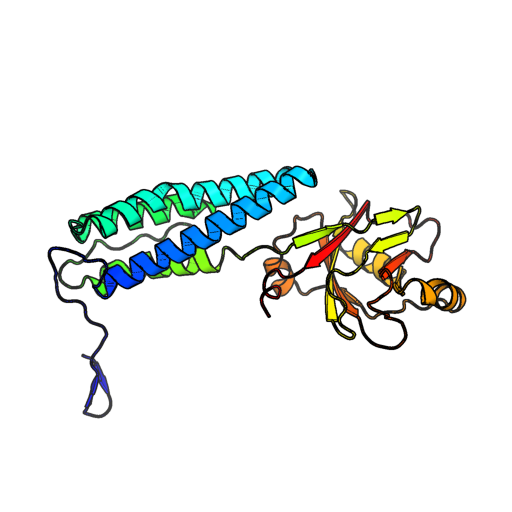 A C 1
ATOM 1491 O O . ILE A 1 193 ? -20.243 -10.350 23.296 1.00 93.00 193 ILE A O 1
ATOM 1495 N N . ALA A 1 194 ? -21.195 -8.330 23.160 1.00 93.12 194 ALA A N 1
ATOM 1496 C CA . ALA A 1 194 ? -22.455 -8.828 22.599 1.00 93.12 194 ALA A CA 1
ATOM 1497 C C . ALA A 1 194 ? -23.303 -7.706 21.993 1.00 93.12 194 ALA A C 1
ATOM 1499 O O . ALA A 1 194 ? -23.037 -6.521 22.203 1.00 93.12 194 ALA A O 1
ATOM 1500 N N . SER A 1 195 ? -24.364 -8.075 21.276 1.00 92.88 195 SER A N 1
ATOM 1501 C CA . SER A 1 195 ? -25.390 -7.112 20.863 1.00 92.88 195 SER A CA 1
ATOM 1502 C C . SER A 1 195 ? -26.189 -6.598 22.066 1.00 92.88 195 SER A C 1
ATOM 1504 O O . SER A 1 195 ? -26.400 -7.325 23.041 1.00 92.88 195 SER A O 1
ATOM 1506 N N . GLY A 1 196 ? -26.650 -5.345 21.998 1.00 88.12 196 GLY A N 1
ATOM 1507 C CA . GLY A 1 196 ? -27.172 -4.601 23.156 1.00 88.12 196 GLY A CA 1
ATOM 1508 C C . GLY A 1 196 ? -28.264 -5.305 23.965 1.00 88.12 196 GLY A C 1
ATOM 1509 O O . GLY A 1 196 ? -28.228 -5.271 25.196 1.00 88.12 196 GLY A O 1
ATOM 1510 N N . SER A 1 197 ? -29.185 -6.013 23.308 1.00 88.69 197 SER A N 1
ATOM 1511 C CA . SER A 1 197 ? -30.255 -6.766 23.985 1.00 88.69 197 SER A CA 1
ATOM 1512 C C . SER A 1 197 ? -29.758 -7.886 24.911 1.00 88.69 197 SER A C 1
ATOM 1514 O O . SER A 1 197 ? -30.433 -8.212 25.890 1.00 88.69 197 SER A O 1
ATOM 1516 N N . HIS A 1 198 ? -28.575 -8.451 24.659 1.00 89.31 198 HIS A N 1
ATOM 1517 C CA . HIS A 1 198 ? -28.038 -9.594 25.406 1.00 89.31 198 HIS A CA 1
ATOM 1518 C C . HIS A 1 198 ? -27.153 -9.191 26.595 1.00 89.31 198 HIS A C 1
ATOM 1520 O O . HIS A 1 198 ? -26.918 -10.006 27.493 1.00 89.31 198 HIS A O 1
ATOM 1526 N N . ILE A 1 199 ? -26.701 -7.933 26.653 1.00 87.94 199 ILE A N 1
ATOM 1527 C CA . ILE A 1 199 ? -25.780 -7.438 27.689 1.00 87.94 199 ILE A CA 1
ATOM 1528 C C . ILE A 1 199 ? -26.308 -7.659 29.120 1.00 87.94 199 ILE A C 1
ATOM 1530 O O . ILE A 1 199 ? -25.561 -8.205 29.937 1.00 87.94 199 ILE A O 1
ATOM 1534 N N . PRO A 1 200 ? -27.576 -7.339 29.466 1.00 87.38 200 PRO A N 1
ATOM 1535 C CA . PRO A 1 200 ? -28.067 -7.525 30.835 1.00 87.38 200 PRO A CA 1
ATOM 1536 C C . PRO A 1 200 ? -28.079 -8.991 31.284 1.00 87.38 200 PRO A C 1
ATOM 1538 O O . PRO A 1 200 ? -27.873 -9.283 32.463 1.00 87.38 200 PRO A O 1
ATOM 1541 N N . MET A 1 201 ? -28.326 -9.920 30.356 1.00 89.12 201 MET A N 1
ATOM 1542 C CA . MET A 1 201 ? -28.322 -11.356 30.639 1.00 89.12 201 MET A CA 1
ATOM 1543 C C . MET A 1 201 ? -26.897 -11.853 30.899 1.00 89.12 201 MET A C 1
ATOM 1545 O O . MET A 1 201 ? -26.652 -12.505 31.915 1.00 89.12 201 MET A O 1
ATOM 1549 N N . LEU A 1 202 ? -25.957 -11.492 30.022 1.00 87.88 202 LEU A N 1
ATOM 1550 C CA . LEU A 1 202 ? -24.550 -11.881 30.136 1.00 87.88 202 LEU A CA 1
ATOM 1551 C C . LEU A 1 202 ? -23.895 -11.307 31.396 1.00 87.88 202 LEU A C 1
ATOM 1553 O O . LEU A 1 202 ? -23.174 -12.025 32.088 1.00 87.88 202 LEU A O 1
ATOM 1557 N N . ALA A 1 203 ? -24.225 -10.065 31.762 1.00 86.38 203 ALA A N 1
ATOM 1558 C CA . ALA A 1 203 ? -23.744 -9.438 32.992 1.00 86.38 203 ALA A CA 1
ATOM 1559 C C . ALA A 1 203 ? -24.209 -10.188 34.251 1.00 86.38 203 ALA A C 1
ATOM 1561 O O . ALA A 1 203 ? -23.419 -10.419 35.167 1.00 86.38 203 ALA A O 1
ATOM 1562 N N . ARG A 1 204 ? -25.473 -10.639 34.289 1.00 86.31 204 ARG A N 1
ATOM 1563 C CA . ARG A 1 204 ? -26.006 -11.443 35.406 1.00 86.31 204 ARG A CA 1
ATOM 1564 C C . ARG A 1 204 ? -25.338 -12.812 35.510 1.00 86.31 204 ARG A C 1
ATOM 1566 O O . ARG A 1 204 ? -25.126 -13.298 36.616 1.00 86.31 204 ARG A O 1
ATOM 1573 N N . GLN A 1 205 ? -25.014 -13.423 34.372 1.00 87.38 205 GLN A N 1
ATOM 1574 C CA . GLN A 1 205 ? -24.395 -14.750 34.302 1.00 87.38 205 GLN A CA 1
ATOM 1575 C C . GLN A 1 205 ? -22.858 -14.712 34.344 1.00 87.38 205 GLN A C 1
ATOM 1577 O O . GLN A 1 205 ? -22.236 -15.770 34.384 1.00 87.38 205 GLN A O 1
ATOM 1582 N N . ARG A 1 206 ? -22.246 -13.516 34.368 1.00 82.88 206 ARG A N 1
ATOM 1583 C CA . ARG A 1 206 ? -20.788 -13.292 34.316 1.00 82.88 206 ARG A CA 1
ATOM 1584 C C . ARG A 1 206 ? -20.119 -14.003 33.132 1.00 82.88 206 ARG A C 1
ATOM 1586 O O . ARG A 1 206 ? -19.049 -14.588 33.276 1.00 82.88 206 ARG A O 1
ATOM 1593 N N . MET A 1 207 ? -20.766 -13.962 31.968 1.00 85.19 207 MET A N 1
ATOM 1594 C CA . MET A 1 207 ? -20.250 -14.540 30.724 1.00 85.19 207 MET A CA 1
ATOM 1595 C C . MET A 1 207 ? -19.733 -13.444 29.786 1.00 85.19 207 MET A C 1
ATOM 1597 O O . MET A 1 207 ? -20.331 -12.376 29.701 1.00 85.19 207 MET A O 1
ATOM 1601 N N . SER A 1 208 ? -18.655 -13.731 29.050 1.00 82.06 208 SER A N 1
ATOM 1602 C CA . SER A 1 208 ? -18.004 -12.776 28.134 1.00 82.06 208 SER A CA 1
ATOM 1603 C C . SER A 1 208 ? -18.773 -12.561 26.816 1.00 82.06 208 SER A C 1
ATOM 1605 O O . SER A 1 208 ? -18.645 -11.515 26.192 1.00 82.06 208 SER A O 1
ATOM 1607 N N . GLY A 1 209 ? -19.666 -13.477 26.427 1.00 88.62 209 GLY A N 1
ATOM 1608 C CA . GLY A 1 209 ? -20.465 -13.341 25.204 1.00 88.62 209 GLY A CA 1
ATOM 1609 C C . GLY A 1 209 ? -19.740 -13.896 23.979 1.00 88.62 209 GLY A C 1
ATOM 1610 O O . GLY A 1 209 ? -19.598 -15.114 23.864 1.00 88.62 209 GLY A O 1
ATOM 1611 N N . LEU A 1 210 ? -19.353 -13.028 23.044 1.00 91.12 210 LEU A N 1
ATOM 1612 C CA . LEU A 1 210 ? -18.711 -13.416 21.787 1.00 91.12 210 LEU A CA 1
ATOM 1613 C C . LEU A 1 210 ? -17.242 -13.812 21.975 1.00 91.12 210 LEU A C 1
ATOM 1615 O O . LEU A 1 210 ? -16.534 -13.159 22.737 1.00 91.12 210 LEU A O 1
ATOM 1619 N N . PRO A 1 211 ? -16.764 -14.847 21.260 1.00 89.50 211 PRO A N 1
ATOM 1620 C CA . PRO A 1 211 ? -15.376 -15.271 21.345 1.00 89.50 211 PRO A CA 1
ATOM 1621 C C . PRO A 1 211 ? -14.441 -14.240 20.703 1.00 89.50 211 PRO A C 1
ATOM 1623 O O . PRO A 1 211 ? -14.685 -13.749 19.594 1.00 89.50 211 PRO A O 1
ATOM 1626 N N . HIS A 1 212 ? -13.332 -13.967 21.387 1.00 89.69 212 HIS A N 1
ATOM 1627 C CA . HIS A 1 212 ? -12.268 -13.080 20.932 1.00 89.69 212 HIS A CA 1
ATOM 1628 C C . HIS A 1 212 ? -10.895 -13.732 21.090 1.00 89.69 212 HIS A C 1
ATOM 1630 O O . HIS A 1 212 ? -10.676 -14.572 21.960 1.00 89.69 212 HIS A O 1
ATOM 1636 N N . GLN A 1 213 ? -9.952 -13.331 20.242 1.00 89.06 213 GLN A N 1
ATOM 1637 C CA . GLN A 1 213 ? -8.558 -13.764 20.322 1.00 89.06 213 GLN A CA 1
ATOM 1638 C C . GLN A 1 213 ? -7.610 -12.631 19.942 1.00 89.06 213 GLN A C 1
ATOM 1640 O O . GLN A 1 213 ? -7.926 -11.803 19.084 1.00 89.06 213 GLN A O 1
ATOM 1645 N N . ALA A 1 214 ? -6.431 -12.600 20.563 1.00 86.44 214 ALA A N 1
ATOM 1646 C CA . ALA A 1 214 ? -5.366 -11.701 20.141 1.00 86.44 214 ALA A CA 1
ATOM 1647 C C . ALA A 1 214 ? -4.927 -12.049 18.713 1.00 86.44 214 ALA A C 1
ATOM 1649 O O . ALA A 1 214 ? -4.759 -13.220 18.366 1.00 86.44 214 ALA A O 1
ATOM 1650 N N . MET A 1 215 ? -4.740 -11.030 17.878 1.00 83.06 215 MET A N 1
ATOM 1651 C CA . MET A 1 215 ? -4.28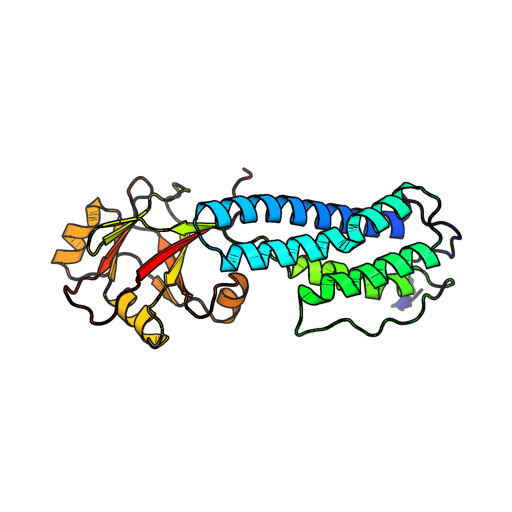4 -11.234 16.509 1.00 83.06 215 MET A CA 1
ATOM 1652 C C . MET A 1 215 ? -2.816 -11.682 16.499 1.00 83.06 215 MET A C 1
ATOM 1654 O O . MET A 1 215 ? -1.991 -11.138 17.232 1.00 83.06 215 MET A O 1
ATOM 1658 N N . GLY A 1 216 ? -2.459 -12.657 15.660 1.00 72.25 216 GLY A N 1
ATOM 1659 C CA . GLY A 1 216 ? -1.072 -13.113 15.541 1.00 72.25 216 GLY A CA 1
ATOM 1660 C C . GLY A 1 216 ? -0.148 -12.020 14.990 1.00 72.25 216 GLY A C 1
ATOM 1661 O O . GLY A 1 216 ? -0.558 -11.229 14.145 1.00 72.25 216 GLY A O 1
ATOM 1662 N N . ARG A 1 217 ? 1.124 -11.991 15.412 1.00 63.69 217 ARG A N 1
ATOM 1663 C CA . ARG A 1 217 ? 2.092 -10.935 15.037 1.00 63.69 217 ARG A CA 1
ATOM 1664 C C . ARG A 1 217 ? 2.219 -10.725 13.517 1.00 63.69 217 ARG A C 1
ATOM 1666 O O . ARG A 1 217 ? 2.339 -9.593 13.075 1.00 63.69 217 ARG A O 1
ATOM 1673 N N . GLN A 1 218 ? 2.151 -11.793 12.718 1.00 58.81 218 GLN A N 1
ATOM 1674 C CA . GLN A 1 218 ? 2.180 -11.697 11.249 1.00 58.81 218 GLN A CA 1
ATOM 1675 C C . GLN A 1 218 ? 0.920 -11.045 10.662 1.00 58.81 218 GLN A C 1
ATOM 1677 O O . GLN A 1 218 ? 1.018 -10.313 9.682 1.00 58.81 218 GLN A O 1
ATOM 1682 N N . GLU A 1 219 ? -0.250 -11.285 11.261 1.00 62.31 219 GLU A N 1
ATOM 1683 C CA . GLU A 1 219 ? -1.487 -10.612 10.861 1.00 62.31 219 GLU A CA 1
ATOM 1684 C C . GLU A 1 219 ? -1.491 -9.154 11.320 1.00 62.31 219 GLU A C 1
ATOM 1686 O O . GLU A 1 219 ? -1.885 -8.301 10.540 1.00 62.31 219 GLU A O 1
ATOM 1691 N N . GLN A 1 220 ? -0.975 -8.834 12.514 1.00 63.41 220 GLN A N 1
ATOM 1692 C CA . GLN A 1 220 ? -0.906 -7.452 13.013 1.00 63.41 220 GLN A CA 1
ATOM 1693 C C . GLN A 1 220 ? -0.093 -6.528 12.097 1.00 63.41 220 GLN A C 1
ATOM 1695 O O . GLN A 1 220 ? -0.505 -5.398 11.842 1.00 63.41 220 GLN A O 1
ATOM 1700 N N . VAL A 1 221 ? 1.019 -7.028 11.540 1.00 58.47 221 VAL A N 1
ATOM 1701 C CA . VAL A 1 221 ? 1.835 -6.296 10.551 1.00 58.47 221 VAL A CA 1
ATOM 1702 C C . VAL A 1 221 ? 0.999 -5.869 9.339 1.00 58.47 221 VAL A C 1
ATOM 1704 O O . VAL A 1 221 ? 1.265 -4.826 8.751 1.00 58.47 221 VAL A O 1
ATOM 1707 N N . ALA A 1 222 ? -0.047 -6.623 8.980 1.00 54.75 222 ALA A N 1
ATOM 1708 C CA . ALA A 1 222 ? -0.916 -6.258 7.868 1.00 54.75 222 ALA A CA 1
ATOM 1709 C C . ALA A 1 222 ? -1.745 -4.994 8.144 1.00 54.75 222 ALA A C 1
ATOM 1711 O O . ALA A 1 222 ? -2.053 -4.286 7.190 1.00 54.75 222 ALA A O 1
ATOM 1712 N N . TYR A 1 223 ? -2.084 -4.707 9.406 1.00 57.84 223 TYR A N 1
ATOM 1713 C CA . TYR A 1 223 ? -2.971 -3.607 9.803 1.00 57.84 223 TYR A CA 1
ATOM 1714 C C . TYR A 1 223 ? -2.241 -2.282 10.071 1.00 57.84 223 TYR A C 1
ATOM 1716 O O . TYR A 1 223 ? -2.914 -1.261 10.190 1.00 57.84 223 TYR A O 1
ATOM 1724 N N . SER A 1 224 ? -0.898 -2.280 10.106 1.00 50.75 224 SER A N 1
ATOM 1725 C CA . SER A 1 224 ? -0.043 -1.086 10.264 1.00 50.75 224 SER A CA 1
ATOM 1726 C C . SER A 1 224 ? -0.528 -0.121 11.357 1.00 50.75 224 SER A C 1
ATOM 1728 O O . SER A 1 224 ? -0.623 1.085 11.142 1.00 50.75 224 SER A O 1
ATOM 1730 N N . THR A 1 225 ? -0.909 -0.655 12.518 1.00 54.62 225 THR A N 1
ATOM 1731 C CA . THR A 1 225 ? -1.344 0.151 13.663 1.00 54.62 225 THR A CA 1
ATOM 1732 C C . THR A 1 225 ? -0.147 0.590 14.505 1.00 54.62 225 THR A C 1
ATOM 1734 O O . THR A 1 225 ? 0.790 -0.188 14.667 1.00 54.62 225 THR A O 1
ATOM 1737 N N . GLY A 1 226 ? -0.187 1.808 15.058 1.00 52.19 226 GLY A N 1
ATOM 1738 C CA . GLY A 1 226 ? 0.855 2.326 15.954 1.00 52.19 226 GLY A CA 1
ATOM 1739 C C . GLY A 1 226 ? 1.070 1.467 17.211 1.00 52.19 226 GLY A C 1
ATOM 1740 O O . GLY A 1 226 ? 0.207 0.673 17.590 1.00 52.19 226 GLY A O 1
ATOM 1741 N N . ASP A 1 227 ? 2.218 1.643 17.876 1.00 55.59 227 ASP A N 1
ATOM 1742 C CA . ASP A 1 227 ? 2.656 0.847 19.045 1.00 55.59 227 ASP A CA 1
ATOM 1743 C C . ASP A 1 227 ? 1.688 0.890 20.253 1.00 55.59 227 ASP A C 1
ATOM 1745 O O . ASP A 1 227 ? 1.759 0.052 21.164 1.00 55.59 227 ASP A O 1
ATOM 1749 N N . ASP A 1 228 ? 0.773 1.860 20.266 1.00 64.31 228 ASP A N 1
ATOM 1750 C CA . ASP A 1 228 ? -0.256 2.094 21.282 1.00 64.31 228 ASP A CA 1
ATOM 1751 C C . ASP A 1 228 ? -1.556 1.296 21.055 1.00 64.31 228 ASP A C 1
ATOM 1753 O O . ASP A 1 228 ? -2.421 1.245 21.937 1.00 64.31 228 ASP A O 1
ATOM 1757 N N . THR A 1 229 ? -1.694 0.659 19.888 1.00 71.44 229 THR A N 1
ATOM 1758 C CA . THR A 1 229 ? -2.912 -0.019 19.443 1.00 71.44 229 THR A CA 1
ATOM 1759 C C . THR A 1 229 ? -2.702 -1.533 19.403 1.00 71.44 229 THR A C 1
ATOM 1761 O O . THR A 1 229 ? -1.859 -2.046 18.671 1.00 71.44 229 THR A O 1
ATOM 1764 N N . ARG A 1 230 ? -3.501 -2.280 20.173 1.00 82.25 230 ARG A N 1
ATOM 1765 C CA . ARG A 1 230 ? -3.456 -3.753 20.217 1.00 82.25 230 ARG A CA 1
ATOM 1766 C C . ARG A 1 230 ? -4.647 -4.358 19.492 1.00 82.25 230 ARG A C 1
ATOM 1768 O O . ARG A 1 230 ? -5.785 -3.976 19.751 1.00 82.25 230 ARG A O 1
ATOM 1775 N N . LEU A 1 231 ? -4.377 -5.298 18.590 1.00 85.81 231 LEU A N 1
ATOM 1776 C CA . LEU A 1 231 ? -5.373 -5.861 17.683 1.00 85.81 231 LEU A CA 1
ATOM 1777 C C . LEU A 1 231 ? -5.921 -7.200 18.171 1.00 85.81 231 LEU A C 1
ATOM 1779 O O . LEU A 1 231 ? -5.171 -8.122 18.502 1.00 85.81 231 LEU A O 1
ATOM 1783 N N . PHE A 1 232 ? -7.242 -7.319 18.131 1.00 89.75 232 PHE A N 1
ATOM 1784 C CA . PHE A 1 232 ? -7.980 -8.525 18.477 1.00 89.75 232 PHE A CA 1
ATOM 1785 C C . PHE A 1 232 ? -8.992 -8.851 17.386 1.00 89.75 232 PHE A C 1
ATOM 1787 O O . PHE A 1 232 ? -9.485 -7.979 16.670 1.00 89.75 232 PHE A O 1
ATOM 1794 N N . VAL A 1 233 ? -9.307 -10.133 17.269 1.00 90.69 233 VAL A N 1
ATOM 1795 C CA . VAL A 1 233 ? -10.294 -10.663 16.334 1.00 90.69 233 VAL A CA 1
ATOM 1796 C C . VAL A 1 233 ? -11.485 -11.158 17.137 1.00 90.69 233 VAL A C 1
ATOM 1798 O O . VAL A 1 233 ? -11.304 -11.958 18.051 1.00 90.69 233 VAL A O 1
ATOM 1801 N N . ILE A 1 234 ? -12.686 -10.715 16.775 1.00 91.25 234 ILE A N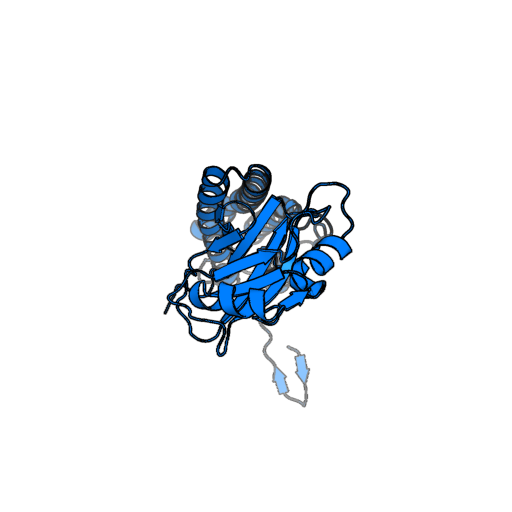 1
ATOM 1802 C CA . ILE A 1 234 ? -13.956 -11.197 17.322 1.00 91.25 234 ILE A CA 1
ATOM 1803 C C . ILE A 1 234 ? -14.678 -11.985 16.230 1.00 91.25 234 ILE A C 1
ATOM 1805 O O . ILE A 1 234 ? -14.909 -11.474 15.129 1.00 91.25 234 ILE A O 1
ATOM 1809 N N . GLU A 1 235 ? -15.072 -13.221 16.534 1.00 90.81 235 GLU A N 1
ATOM 1810 C CA . GLU A 1 235 ? -15.945 -13.992 15.646 1.00 90.81 235 GLU A CA 1
ATOM 1811 C C . GLU A 1 235 ? -17.410 -13.710 15.990 1.00 90.81 235 GLU A C 1
ATOM 1813 O O . GLU A 1 235 ? -18.012 -14.344 16.859 1.00 90.81 235 GLU A O 1
ATOM 1818 N N . ALA A 1 236 ? -17.997 -12.736 15.294 1.00 88.94 236 ALA A N 1
ATOM 1819 C CA . ALA A 1 236 ? -19.381 -12.340 15.498 1.00 88.94 236 ALA A CA 1
ATOM 1820 C C . ALA A 1 236 ? -20.319 -13.360 14.839 1.00 88.94 236 ALA A C 1
ATOM 1822 O O . ALA A 1 236 ? -20.519 -13.355 13.621 1.00 88.94 236 ALA A O 1
ATOM 1823 N N . SER A 1 237 ? -20.849 -14.280 15.648 1.00 88.69 237 SER A N 1
ATOM 1824 C CA . SER A 1 237 ? -21.843 -15.276 15.241 1.00 88.69 237 SER A CA 1
ATOM 1825 C C . SER A 1 237 ? -22.574 -15.875 16.447 1.00 88.69 237 SER A C 1
ATOM 1827 O O . SER A 1 237 ? -22.116 -15.775 17.585 1.00 88.69 237 SER A O 1
ATOM 1829 N N . GLY A 1 238 ? -23.700 -16.541 16.190 1.00 87.12 238 GLY A N 1
ATOM 1830 C CA . GLY A 1 238 ? -24.443 -17.288 17.205 1.00 87.12 238 GLY A CA 1
ATOM 1831 C C . GLY A 1 238 ? -25.416 -16.433 18.017 1.00 87.12 238 GLY A C 1
ATOM 1832 O O . GLY A 1 238 ? -25.790 -15.335 17.626 1.00 87.12 238 GLY A O 1
ATOM 1833 N N . GLN A 1 239 ? -25.853 -16.970 19.155 1.00 86.75 239 GLN A N 1
ATOM 1834 C CA . GLN A 1 239 ? -27.006 -16.457 19.908 1.00 86.75 239 GLN A CA 1
ATOM 1835 C C . GLN A 1 239 ? -26.784 -15.115 20.631 1.00 86.75 239 GLN A C 1
ATOM 1837 O O . GLN A 1 239 ? -27.746 -14.512 21.085 1.00 86.75 239 GLN A O 1
ATOM 1842 N N . TRP A 1 240 ? -25.537 -14.650 20.756 1.00 89.12 240 TRP A N 1
ATOM 1843 C CA . TRP A 1 240 ? -25.197 -13.381 21.424 1.00 89.12 240 TRP A CA 1
ATOM 1844 C C . TRP A 1 240 ? -24.993 -12.219 20.446 1.00 89.12 240 TRP A C 1
ATOM 1846 O O . TRP A 1 240 ? -24.717 -11.091 20.867 1.00 89.12 240 TRP A O 1
ATOM 1856 N N . PHE A 1 241 ? -25.124 -12.497 19.147 1.00 91.50 241 PHE A N 1
ATOM 1857 C CA . PHE A 1 241 ? -24.898 -11.548 18.074 1.00 91.50 241 PHE A CA 1
ATOM 1858 C C . PHE A 1 241 ? -26.148 -11.380 17.214 1.00 91.50 241 PHE A C 1
ATOM 1860 O O . PHE A 1 241 ? -26.640 -12.318 16.594 1.00 91.50 241 PHE A O 1
ATOM 1867 N N . ASP A 1 242 ? -26.617 -10.145 17.161 1.00 91.00 242 ASP A N 1
ATOM 1868 C CA . ASP A 1 242 ? -27.616 -9.649 16.230 1.00 91.00 242 ASP A CA 1
ATOM 1869 C C . ASP A 1 242 ? -26.978 -8.488 15.451 1.00 91.00 242 ASP A C 1
ATOM 1871 O O . ASP A 1 242 ? -26.651 -7.468 16.075 1.00 91.00 242 ASP A O 1
ATOM 1875 N N . PRO A 1 243 ? -26.761 -8.624 14.128 1.00 87.81 243 PRO A N 1
ATOM 1876 C CA . PRO A 1 243 ? -26.139 -7.576 13.327 1.00 87.81 243 PRO A CA 1
ATOM 1877 C C . PRO A 1 243 ? -26.950 -6.273 13.335 1.00 87.81 243 PRO A C 1
ATOM 1879 O O . PRO A 1 243 ? -26.345 -5.198 13.311 1.00 87.81 243 PRO A O 1
ATOM 1882 N N . ALA A 1 244 ? -28.287 -6.363 13.433 1.00 88.50 244 ALA A N 1
ATOM 1883 C CA . ALA A 1 244 ? -29.205 -5.220 13.389 1.00 88.50 244 ALA A CA 1
ATOM 1884 C C . ALA A 1 244 ? -29.146 -4.344 14.645 1.00 88.50 244 ALA A C 1
ATOM 1886 O O . ALA A 1 244 ? -29.750 -3.270 14.694 1.00 88.50 244 ALA A O 1
ATOM 1887 N N . GLN A 1 245 ? -28.417 -4.793 15.663 1.00 90.69 245 GLN A N 1
ATOM 1888 C CA . GLN A 1 245 ? -28.249 -4.100 16.925 1.00 90.69 245 GLN A CA 1
ATOM 1889 C C . GLN A 1 245 ? -26.816 -3.594 17.091 1.00 90.69 245 GLN A C 1
ATOM 1891 O O . GLN A 1 245 ? -25.879 -4.176 16.539 1.00 90.69 245 GLN A O 1
ATOM 1896 N N . PRO A 1 246 ? -26.616 -2.538 17.898 1.00 91.44 246 PRO A N 1
ATOM 1897 C CA . PRO A 1 246 ? -25.277 -2.089 18.233 1.00 91.44 246 PRO A CA 1
ATOM 1898 C C . PRO A 1 246 ? -24.507 -3.205 18.939 1.00 91.44 246 PRO A C 1
ATOM 1900 O O . PRO A 1 246 ? -25.021 -3.862 19.854 1.00 91.44 246 PRO A O 1
ATOM 1903 N N . LEU A 1 247 ? -23.260 -3.394 18.517 1.00 93.25 247 LEU A N 1
ATOM 1904 C CA . LEU A 1 247 ? -22.300 -4.232 19.215 1.00 93.25 247 LEU A CA 1
ATOM 1905 C C . LEU A 1 247 ? -21.754 -3.439 20.401 1.00 93.25 247 LEU A C 1
ATOM 1907 O O . LEU A 1 247 ? -21.239 -2.333 20.221 1.00 93.25 247 LEU A O 1
ATOM 1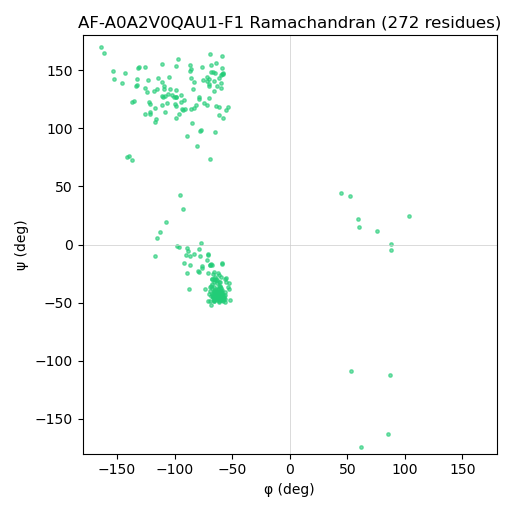911 N N . HIS A 1 248 ? -21.850 -4.012 21.596 1.00 92.31 248 HIS A N 1
ATOM 1912 C CA . HIS A 1 248 ? -21.342 -3.423 22.827 1.00 92.31 248 HIS A CA 1
ATOM 1913 C C . HIS A 1 248 ? -20.142 -4.200 23.354 1.00 92.31 248 HIS A C 1
ATOM 1915 O O . HIS A 1 248 ? -20.139 -5.431 23.357 1.00 92.31 248 HIS A O 1
ATOM 1921 N N . ILE A 1 249 ? -19.158 -3.458 23.855 1.00 91.62 249 ILE A N 1
ATOM 1922 C CA . ILE A 1 249 ? -18.039 -3.962 24.646 1.00 91.62 249 ILE A CA 1
ATOM 1923 C C . ILE A 1 249 ? -18.092 -3.228 25.984 1.00 91.62 249 ILE A C 1
ATOM 1925 O O . ILE A 1 249 ? -17.906 -2.010 26.044 1.00 91.62 249 ILE A O 1
ATOM 1929 N N . THR A 1 250 ? -18.385 -3.956 27.057 1.00 87.69 250 THR A N 1
ATOM 1930 C CA . THR A 1 250 ? -18.491 -3.390 28.407 1.00 87.69 250 THR A CA 1
ATOM 1931 C C . THR A 1 250 ? -17.593 -4.136 29.377 1.00 87.69 250 THR A C 1
ATOM 1933 O O . THR A 1 250 ? -17.540 -5.362 29.372 1.00 87.69 250 THR A O 1
ATOM 1936 N N . SER A 1 251 ? -16.861 -3.404 30.214 1.00 79.75 251 SER A N 1
ATOM 1937 C CA . SER A 1 251 ? -16.048 -4.028 31.256 1.00 79.75 251 SER A CA 1
ATOM 1938 C C . SER A 1 251 ? -16.934 -4.421 32.437 1.00 79.75 251 SER A C 1
ATOM 1940 O O . SER A 1 251 ? -17.644 -3.582 32.988 1.00 79.75 251 SER A O 1
ATOM 1942 N N . SER A 1 252 ? -16.875 -5.688 32.862 1.00 62.97 252 SER A N 1
ATOM 1943 C CA . SER A 1 252 ? -17.681 -6.186 33.987 1.00 62.97 252 SER A CA 1
ATOM 1944 C C . SER A 1 252 ? -17.230 -5.646 35.355 1.00 62.97 252 SER A C 1
ATOM 1946 O O . SER A 1 252 ? -17.909 -5.893 36.355 1.00 62.97 252 SER A O 1
ATOM 1948 N N . VAL A 1 253 ? -16.091 -4.949 35.438 1.00 57.44 253 VAL A N 1
ATOM 1949 C CA . VAL A 1 253 ? -15.511 -4.491 36.705 1.00 57.44 253 VAL A CA 1
ATOM 1950 C C . VAL A 1 253 ? -15.484 -2.968 36.733 1.00 57.44 253 VAL A C 1
ATOM 1952 O O . VAL A 1 253 ? -14.634 -2.334 36.107 1.00 57.44 253 VAL A O 1
ATOM 1955 N N . ALA A 1 254 ? -16.398 -2.379 37.504 1.00 48.47 254 ALA A N 1
ATOM 1956 C CA . ALA A 1 254 ? -16.291 -0.984 37.909 1.00 48.47 254 ALA A CA 1
ATOM 1957 C C . ALA A 1 254 ? -14.957 -0.805 38.660 1.00 48.47 254 ALA A C 1
ATOM 1959 O O . ALA A 1 254 ? -14.787 -1.339 39.755 1.00 48.47 254 ALA A O 1
ATOM 1960 N N . GLY A 1 255 ? -13.992 -0.115 38.044 1.00 49.91 255 GLY A N 1
ATOM 1961 C CA . GLY A 1 255 ? -12.681 0.157 38.646 1.00 49.91 255 GLY A CA 1
ATOM 1962 C C . GLY A 1 255 ? -11.507 -0.687 38.142 1.00 49.91 255 GLY A C 1
ATOM 1963 O O . GLY A 1 255 ? -10.525 -0.827 38.869 1.00 49.91 255 GLY A O 1
ATOM 1964 N N . ALA A 1 256 ? -11.554 -1.242 36.923 1.00 54.62 256 ALA A N 1
ATOM 1965 C CA . ALA A 1 256 ? -10.327 -1.728 36.288 1.00 54.62 256 ALA A CA 1
ATOM 1966 C C . ALA A 1 256 ? -9.279 -0.596 36.283 1.00 54.62 256 ALA A C 1
ATOM 1968 O O . ALA A 1 256 ? -9.513 0.459 35.698 1.00 54.62 256 ALA A O 1
ATOM 1969 N N . ALA A 1 257 ? -8.139 -0.810 36.953 1.00 58.50 257 ALA A N 1
ATOM 1970 C CA . ALA A 1 257 ? -7.080 0.196 37.108 1.00 58.50 257 ALA A CA 1
ATOM 1971 C C . ALA A 1 257 ? -6.515 0.691 35.763 1.00 58.50 257 ALA A C 1
ATOM 1973 O O . ALA A 1 257 ? -5.873 1.735 35.699 1.00 58.50 257 ALA A O 1
ATOM 1974 N N . VAL A 1 258 ? -6.771 -0.066 34.693 1.00 71.44 258 VAL A N 1
ATOM 1975 C CA . VAL A 1 258 ? -6.381 0.234 33.324 1.00 71.44 258 VAL A CA 1
ATOM 1976 C C . VAL A 1 258 ? -7.566 -0.077 32.405 1.00 71.44 258 VAL A C 1
ATOM 1978 O O . VAL A 1 258 ? -8.050 -1.209 32.380 1.00 71.44 258 VAL A O 1
ATOM 1981 N N . SER A 1 259 ? -8.026 0.916 31.642 1.00 78.44 259 SER A N 1
ATOM 1982 C CA . SER A 1 259 ? -8.991 0.738 30.551 1.00 78.44 259 SER A CA 1
ATOM 1983 C C . SER A 1 259 ? -8.431 1.327 29.257 1.00 78.44 259 SER A C 1
ATOM 1985 O O . SER A 1 259 ? -7.638 2.272 29.316 1.00 78.44 259 SER A O 1
ATOM 1987 N N . PRO A 1 260 ? -8.851 0.821 28.086 1.00 83.38 260 PRO A N 1
ATOM 1988 C CA . PRO A 1 260 ? -8.591 1.514 26.838 1.00 83.38 260 PRO A CA 1
ATOM 1989 C C . PRO A 1 260 ? -9.273 2.884 26.874 1.00 83.38 260 PRO A C 1
ATOM 1991 O O . PRO A 1 260 ? -10.366 3.028 27.432 1.00 83.38 260 PRO A O 1
ATOM 1994 N N . TRP A 1 261 ? -8.625 3.887 26.288 1.00 82.44 261 TRP A N 1
ATOM 1995 C CA . TRP A 1 261 ? -9.229 5.209 26.088 1.00 82.44 261 TRP A CA 1
ATOM 1996 C C . TRP A 1 261 ? -10.025 5.268 24.782 1.00 82.44 261 TRP A C 1
ATOM 1998 O O . TRP A 1 261 ? -10.861 6.148 24.603 1.00 82.44 261 TRP A O 1
ATOM 2008 N N . GLN A 1 262 ? -9.784 4.318 23.873 1.00 82.25 262 GLN A N 1
ATOM 2009 C CA . GLN A 1 262 ? -10.537 4.188 22.636 1.00 82.25 262 GLN A CA 1
ATOM 2010 C C . GLN A 1 262 ? -10.549 2.738 22.146 1.00 82.25 262 GLN A C 1
ATOM 2012 O O . GLN A 1 262 ? -9.542 2.029 22.218 1.00 82.25 262 GLN A O 1
ATOM 2017 N N . VAL A 1 263 ? -11.690 2.325 21.592 1.00 86.81 263 VAL A N 1
ATOM 2018 C CA . VAL A 1 263 ? -11.831 1.087 20.820 1.00 86.81 263 VAL A CA 1
ATOM 2019 C C . VAL A 1 263 ? -12.178 1.455 19.384 1.00 86.81 263 VAL A C 1
ATOM 2021 O O . VAL A 1 263 ? -13.041 2.305 19.150 1.00 86.81 263 VAL A O 1
ATOM 2024 N N . ILE A 1 264 ? -11.507 0.834 18.419 1.00 84.81 264 ILE A N 1
ATOM 2025 C CA . ILE A 1 264 ? -11.731 1.048 16.986 1.00 84.81 264 ILE A CA 1
ATOM 2026 C C . ILE A 1 264 ? -12.067 -0.275 16.302 1.00 84.81 264 ILE A C 1
ATOM 2028 O O . ILE A 1 264 ? -11.492 -1.306 16.631 1.00 84.81 264 ILE A O 1
ATOM 2032 N N . LEU A 1 265 ? -12.986 -0.255 15.343 1.00 86.94 265 LEU A N 1
ATOM 2033 C CA . LEU A 1 265 ? -13.248 -1.357 14.423 1.00 86.94 265 LEU A CA 1
ATOM 2034 C C . LEU A 1 265 ? -12.439 -1.127 13.146 1.00 86.94 265 LEU A C 1
ATOM 2036 O O . LEU A 1 265 ? -12.620 -0.101 12.495 1.00 86.94 265 LEU A O 1
ATOM 2040 N N . LEU A 1 266 ? -11.585 -2.072 12.768 1.00 79.12 266 LEU A N 1
ATOM 2041 C CA . LEU A 1 266 ? -10.866 -2.057 11.499 1.00 79.12 266 LEU A CA 1
ATOM 2042 C C . LEU A 1 266 ? -11.659 -2.866 10.473 1.00 79.12 266 LEU A C 1
ATOM 2044 O O . LEU A 1 266 ? -11.867 -4.068 10.627 1.00 79.12 266 LEU A O 1
ATOM 2048 N N . THR A 1 267 ? -12.114 -2.182 9.428 1.00 74.38 267 THR A N 1
ATOM 2049 C CA . THR A 1 267 ? -12.869 -2.776 8.319 1.00 74.38 267 THR A CA 1
ATOM 2050 C C . THR A 1 267 ? -12.018 -2.802 7.056 1.00 74.38 267 THR A C 1
ATOM 2052 O O . THR A 1 267 ? -11.350 -1.821 6.720 1.00 74.38 267 THR A O 1
ATOM 2055 N N . ASP A 1 268 ? -12.018 -3.949 6.378 1.00 65.50 268 ASP A N 1
ATOM 2056 C CA . ASP A 1 268 ? -11.399 -4.116 5.067 1.00 65.50 268 ASP A CA 1
ATOM 2057 C C . ASP A 1 268 ? -12.201 -3.346 4.019 1.00 65.50 268 ASP A C 1
ATOM 2059 O O . ASP A 1 268 ? -13.396 -3.581 3.848 1.00 65.50 268 ASP A O 1
ATOM 2063 N N . ASN A 1 269 ? -11.543 -2.467 3.264 1.00 52.00 269 ASN A N 1
ATOM 2064 C CA . ASN A 1 269 ? -12.209 -1.711 2.200 1.00 52.00 269 ASN A CA 1
ATOM 2065 C C . ASN A 1 269 ? -12.446 -2.551 0.923 1.00 52.00 269 ASN A C 1
ATOM 2067 O O . ASN A 1 269 ? -12.970 -2.048 -0.066 1.00 52.00 269 ASN A O 1
ATOM 2071 N N . THR A 1 270 ? -12.056 -3.830 0.927 1.00 41.28 270 THR A N 1
ATOM 2072 C CA . THR A 1 270 ? -12.103 -4.737 -0.233 1.00 41.28 270 THR A CA 1
ATOM 2073 C C . THR A 1 270 ? -13.505 -5.303 -0.512 1.00 41.28 270 THR A C 1
ATOM 2075 O O . THR A 1 270 ? -13.679 -6.025 -1.487 1.00 41.28 270 THR A O 1
ATOM 2078 N N . GLN A 1 271 ? -14.516 -5.021 0.320 1.00 33.59 271 GLN A N 1
ATOM 2079 C CA . GLN A 1 271 ? -15.848 -5.648 0.211 1.00 33.59 271 GLN A CA 1
ATOM 2080 C C . GLN A 1 271 ? -16.986 -4.692 -0.191 1.00 33.59 271 GLN A C 1
ATOM 2082 O O . GLN A 1 271 ? -18.141 -5.098 -0.174 1.00 33.59 271 GLN A O 1
ATOM 2087 N N . GLU A 1 272 ? -16.695 -3.460 -0.622 1.00 27.41 272 GLU A N 1
ATOM 2088 C CA . GLU A 1 272 ? -17.726 -2.498 -1.066 1.00 27.41 272 GLU A CA 1
ATOM 2089 C C . GLU A 1 272 ? -17.982 -2.544 -2.591 1.00 27.41 272 GLU A C 1
ATOM 2091 O O . GLU A 1 272 ? -18.295 -1.546 -3.235 1.00 27.41 272 GLU A O 1
ATOM 2096 N N . SER A 1 273 ? -17.816 -3.713 -3.213 1.00 26.91 273 SER A N 1
ATOM 2097 C CA . SER A 1 273 ? -18.129 -3.932 -4.633 1.00 26.91 273 SER A CA 1
ATOM 2098 C C . SER A 1 273 ? -18.759 -5.308 -4.839 1.00 26.91 273 SER A C 1
ATOM 2100 O O . SER A 1 273 ? -18.108 -6.237 -5.316 1.00 26.91 273 SER A O 1
ATOM 2102 N N . ALA A 1 274 ? -20.027 -5.431 -4.455 1.00 28.34 274 ALA A N 1
ATOM 2103 C CA . ALA A 1 274 ? -20.936 -6.466 -4.936 1.00 28.34 274 ALA A CA 1
ATOM 2104 C C . ALA A 1 274 ? -22.303 -5.834 -5.212 1.00 28.34 274 ALA A C 1
ATOM 2106 O O . ALA A 1 274 ? -22.769 -5.066 -4.340 1.00 28.34 274 ALA A O 1
#

Organism: Pseudomonas syringae pv. actinidiae (NCBI:txid103796)

Foldseek 3Di:
DDDDPNDDDDDDADALDQFDECPDPVNVLLVVLLVLLVVLLVLLVVVLVVCVVVVVVVSNVVSVLQNCLSPVLSVVLVVLNVVRNHGLQNNLVSLLVSLVSLCVLPVPVGRDDADPQDSRGNPVNVCVSSVSSVVSSVLSDSAWDKDWFDDDPQKGKDQDPDQDQWDKWKKKFQWDPPDDPVVQVVQLCQKAKFFPVCVVVCLVVSHNQWDKDFDDPVVVSNNPDDPRITMMITTAHDDRYGSRGMIMIGGSDDCPVIGGPIMIITHDPVPPPD

Sequence (274 aa):
MRKEGGGFIQLPYVPPTPLILPESVLGRRVAALCARAREKCMFLAGRLRMARQAGNLDDAEEIRLQSAALWARLPEVEGALGSRTATPQALHGLLLGMTGSWSVLDPLSGVPAYAPLNFLDLNLGYEDVLGWLERTLDQLRVGFRSVPFQQTEHVFSIMLPEQKARQRLVIGLRMPAGVSEQAAGEWLDRAIIASGSHIPMLARQRMSGLPHQAMGRQEQVAYSTGDDTRLFVIEASGQWFDPAQPLHITSSVAGAAVSPWQVILLTDNTQESA

Secondary structure (DSSP, 8-state):
-EEETTEEEPP------SS--TTSHHHHHHHHHHHHHHHHHHHHHHHHHHHHHHT-HHHHHHHHHHHHHHHHHHHHHHHHHHTT---HHHHHHHHHHHHHHHGGGSTTT----PPPP-GGGHHHHHHHHHHHHHHHHHHS--PPEEEEPEEETTEEEE--SS--SSEEEEEEEEPPTT--HHHHHHHHHTEEEEEGGGHHHHHHHT--BS-EEEPPHHHHHHH---TTEEEEEEEE-STT--TTS-EEEEESSTT-S---SEEEEEE-GGGS--

pLDDT: mean 81.58, std 13.68, range [26.91, 97.38]

Nearest PDB structures (foldseek):
  5m30-assembly1_B  TM=4.504E-01  e=7.065E-08  Escherichia coli
  6gj3-assembly1_F  TM=7.835E-01  e=1.416E-02  Escherichia coli
  5m30-assembly1_C  TM=6.314E-01  e=1.772E-02  Escherichia coli
  6n38-assembly1_B  TM=6.496E-01  e=2.216E-02  Escherichia coli 042
  6n38-assembly1_D  TM=6.536E-01  e=2.479E-02  Escherichia coli 042

Mean predicted aligned error: 13.78 Å

InterPro domains:
  IPR010263 Type VI secretion system TssK [PF05936] (12-218)
  IPR010263 Type VI secretion system TssK [PTHR35566] (5-259)

Radius of gyration: 25.02 Å; Cα contacts (8 Å, |Δi|>4): 393; chains: 1; bounding box: 54×47×69 Å

Solvent-accessible surface area (backbone atoms only — not comparable to full-atom values): 15674 Å² total; per-residue (Å²): 115,52,80,58,98,90,44,79,46,86,62,97,76,48,77,66,53,80,55,42,38,52,88,37,78,67,26,40,53,53,50,50,51,50,52,53,50,50,53,51,43,57,51,40,55,54,50,33,54,50,27,56,74,72,66,39,60,66,63,26,52,52,40,48,52,53,40,48,30,57,56,70,41,47,64,58,50,51,49,39,37,71,65,59,70,22,31,54,70,59,51,50,52,47,51,54,52,36,47,62,46,42,27,78,79,42,72,86,77,52,72,81,89,74,74,78,74,39,63,81,40,45,51,67,44,43,44,63,58,50,55,47,52,53,50,57,54,64,68,61,62,85,69,60,48,71,46,69,40,52,72,55,95,69,34,36,33,37,74,56,92,66,72,51,74,63,45,81,44,36,35,33,40,30,49,60,88,93,63,61,79,63,53,60,55,59,46,52,72,49,20,31,33,30,14,59,89,46,45,70,58,31,64,74,69,74,42,40,66,52,57,70,44,77,53,54,72,78,60,47,64,74,67,72,63,58,98,55,44,48,52,30,38,32,55,47,44,62,97,44,45,47,40,95,37,39,42,30,44,29,58,76,54,92,77,60,95,66,63,62,84,44,46,29,37,47,40,74,72,86,71,85,80,128